Protein AF-A0A4R4RNS1-F1 (afdb_monomer_lite)

Secondary structure (DSSP, 8-state):
-------S--SSTTTTT----------------------GGGSHHHHHHHHHHHHHHHHHHH-THHHHHHTT-SS--HHHHHHHHHHHHHHHHTT--HHHHHHHHHHHHHHHHHHHHHHHH-S-SSHHHHHHHHHHHHHHSPTTT-HHHHHHHHHHTT-TT--HHHHHHHHHHHHHHH-----TT-S-PPPPP----

Foldseek 3Di:
DDDDDDDDDDDDPPPPPDPDDDDDDDDDDDDDDDPDCPQCCPPQLNVVLVVVLVVLLVVCLVPVVVLVVVVVPPDDDPVVVVVLVVNLVSVVVVQADSVLSVVLVVVSVVLSSVLSVVQVPDPDDALVVVLVVLVVVVVPDDPPPCVVSVVVSVVSHPPRPPDSVVVSCVVSSVSSSPRDRDPPPPPPDPDDPPPDD

Radius of gyration: 23.97 Å; chains: 1; bounding box: 57×78×66 Å

Sequence (197 aa):
MAGASWISESSVSASIMNSAKSTRRVRLLARTGSPTCRRHTGSPWAAAMRGRAASARAALRRHPWAVGLMDSRSTPGPSTLRHHDAVLGALRAGGFSPVRAARAFSLIDSYVYGFVLQELSLPFTTAAELDVIVDGLLRELPAGDYPHLTEVAAAYAGRPDHDGDAEFEFGLGLIIGALRPDDAGRASAPSQPTRLS

Organism: NCBI:txid2530374

InterPro domains:
  IPR004111 Tetracycline repressor TetR, C-terminal [PF02909] (44-177)
  IPR036271 Tetracyclin repressor-like, C-terminal domain superfamily [SSF48498] (44-180)

pLDDT: mean 72.41, std 22.81, range [23.3, 96.69]

Structure (mmCIF, N/CA/C/O backbone):
data_AF-A0A4R4RNS1-F1
#
_entry.id   AF-A0A4R4RNS1-F1
#
loop_
_atom_site.group_PDB
_atom_site.id
_atom_site.type_symbol
_atom_site.label_atom_id
_atom_site.label_alt_id
_atom_site.label_comp_id
_atom_site.label_asym_id
_atom_site.label_entity_id
_atom_site.label_seq_id
_atom_site.pdbx_PDB_ins_code
_atom_site.Cartn_x
_atom_site.Cartn_y
_atom_site.Cartn_z
_atom_site.occupancy
_atom_site.B_iso_or_equiv
_atom_site.auth_seq_id
_atom_site.auth_comp_id
_atom_site.auth_asym_id
_atom_site.auth_atom_id
_atom_site.pdbx_PDB_model_num
ATOM 1 N N . MET A 1 1 ? 13.828 32.502 35.722 1.00 35.34 1 MET A N 1
ATOM 2 C CA . MET A 1 1 ? 13.901 32.740 34.264 1.00 35.34 1 MET A CA 1
ATOM 3 C C . MET A 1 1 ? 13.157 31.587 33.592 1.00 35.34 1 MET A C 1
ATOM 5 O O . MET A 1 1 ? 13.760 30.553 33.380 1.00 35.34 1 MET A O 1
ATOM 9 N N . ALA A 1 2 ? 11.823 31.521 33.545 1.00 28.12 2 ALA A N 1
ATOM 10 C CA . ALA A 1 2 ? 10.840 32.425 32.932 1.00 28.12 2 ALA A CA 1
ATOM 11 C C . ALA A 1 2 ? 11.165 32.739 31.463 1.00 28.12 2 ALA A C 1
ATOM 13 O O . ALA A 1 2 ? 12.163 33.404 31.208 1.00 28.12 2 ALA A O 1
ATOM 14 N N . GLY A 1 3 ? 10.306 32.289 30.540 1.00 24.48 3 GLY A N 1
ATOM 15 C CA . GLY A 1 3 ? 10.304 32.738 29.145 1.00 24.48 3 GLY A CA 1
ATOM 16 C C . GLY A 1 3 ? 9.831 31.683 28.146 1.00 24.48 3 GLY A C 1
ATOM 17 O O . GLY A 1 3 ? 10.642 30.962 27.581 1.00 24.48 3 GLY A O 1
ATOM 18 N N . ALA A 1 4 ? 8.520 31.606 27.928 1.00 31.27 4 ALA A N 1
ATOM 19 C CA . ALA A 1 4 ? 7.914 30.917 26.794 1.00 31.27 4 ALA A CA 1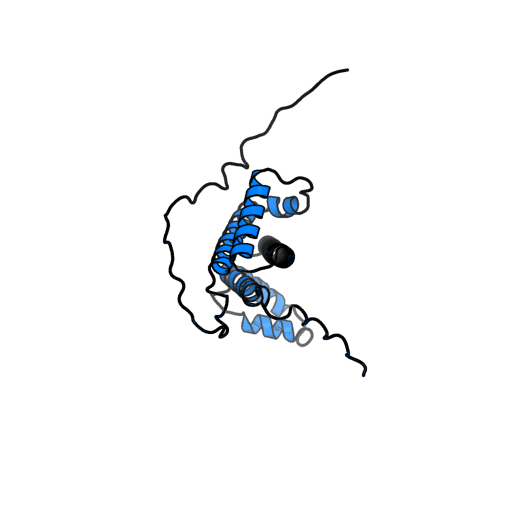
ATOM 20 C C . ALA A 1 4 ? 8.302 31.580 25.457 1.00 31.27 4 ALA A C 1
ATOM 22 O O . ALA A 1 4 ? 8.432 32.800 25.399 1.00 31.27 4 ALA A O 1
ATOM 23 N N . SER A 1 5 ? 8.371 30.801 24.375 1.00 23.56 5 SER A N 1
ATOM 24 C CA . SER A 1 5 ? 8.083 31.301 23.026 1.00 23.56 5 SER A CA 1
ATOM 25 C C . SER A 1 5 ? 7.507 30.167 22.180 1.00 23.56 5 SER A C 1
ATOM 27 O O . SER A 1 5 ? 8.209 29.267 21.725 1.00 23.56 5 SER A O 1
ATOM 29 N N . TRP A 1 6 ? 6.182 30.186 22.067 1.00 25.22 6 TRP A N 1
ATOM 30 C CA . TRP A 1 6 ? 5.412 29.465 21.063 1.00 25.22 6 TRP A CA 1
ATOM 31 C C . TRP A 1 6 ? 5.237 30.379 19.837 1.00 25.22 6 TRP A C 1
ATOM 33 O O . TRP A 1 6 ? 5.151 31.591 20.011 1.00 25.22 6 TRP A O 1
ATOM 43 N N . ILE A 1 7 ? 5.023 29.760 18.665 1.00 28.00 7 ILE A N 1
ATOM 44 C CA . ILE A 1 7 ? 4.360 30.259 17.431 1.00 28.00 7 ILE A CA 1
ATOM 45 C C . ILE A 1 7 ? 5.278 30.421 16.205 1.00 28.00 7 ILE A C 1
ATOM 47 O O . ILE A 1 7 ? 6.065 31.356 16.118 1.00 28.00 7 ILE A O 1
ATOM 51 N N . SER A 1 8 ? 5.055 29.519 15.234 1.00 25.45 8 SER A N 1
ATOM 52 C CA . SER A 1 8 ? 5.071 29.669 13.759 1.00 25.45 8 SER A CA 1
ATOM 53 C C . SER A 1 8 ? 5.561 28.329 13.187 1.00 25.45 8 SER A C 1
ATOM 55 O O . SER A 1 8 ? 6.724 27.999 13.339 1.00 25.45 8 SER A O 1
ATOM 57 N N . GLU A 1 9 ? 4.742 27.396 12.704 1.00 26.84 9 GLU A N 1
ATOM 58 C CA . GLU A 1 9 ? 3.878 27.505 11.529 1.00 26.84 9 GLU A CA 1
ATOM 59 C C . GLU A 1 9 ? 2.841 26.370 11.590 1.00 26.84 9 GLU A C 1
ATOM 61 O O . GLU A 1 9 ? 3.150 25.186 11.465 1.00 26.84 9 GLU A O 1
ATOM 66 N N . SER A 1 10 ? 1.582 26.721 11.829 1.00 36.59 10 SER A N 1
ATOM 67 C CA . SER A 1 10 ? 0.444 25.812 11.705 1.00 36.59 10 SER A CA 1
ATOM 68 C C . SER A 1 10 ? -0.425 26.319 10.567 1.00 36.59 10 SER A C 1
ATOM 70 O O . SER A 1 10 ? -0.989 27.400 10.703 1.00 36.59 10 SER A O 1
ATOM 72 N N . SER A 1 11 ? -0.555 25.556 9.474 1.00 31.75 11 SER A N 1
ATOM 73 C CA . SER A 1 11 ? -1.811 25.509 8.691 1.00 31.75 11 SER A CA 1
ATOM 74 C C . SER A 1 11 ? -1.830 24.551 7.498 1.00 31.75 11 SER A C 1
ATOM 76 O O . SER A 1 11 ? -2.917 24.192 7.058 1.00 31.75 11 SER A O 1
ATOM 78 N N . VAL A 1 12 ? -0.703 24.064 6.971 1.00 31.09 12 VAL A N 1
ATOM 79 C CA . VAL A 1 12 ? -0.760 23.370 5.664 1.00 31.09 12 VAL A CA 1
ATOM 80 C C . VAL A 1 12 ? -1.121 21.872 5.763 1.00 31.09 12 VAL A C 1
ATOM 82 O O . VAL A 1 12 ? -1.778 21.338 4.872 1.00 31.09 12 VAL A O 1
ATOM 85 N N . SER A 1 13 ? -0.831 21.189 6.878 1.00 35.19 13 SER A N 1
ATOM 86 C CA . SER A 1 13 ? -1.016 19.722 6.968 1.00 35.19 13 SER A CA 1
ATOM 87 C C . SER A 1 13 ? -2.434 19.236 7.304 1.00 35.19 13 SER A C 1
ATOM 89 O O . SER A 1 13 ? -2.731 18.057 7.121 1.00 35.19 13 SER A O 1
ATOM 91 N N . ALA A 1 14 ? -3.331 20.099 7.794 1.00 30.83 14 ALA A N 1
ATOM 92 C CA . ALA A 1 14 ? -4.675 19.678 8.220 1.00 30.83 14 ALA A CA 1
ATOM 93 C C . ALA A 1 14 ? -5.739 19.762 7.108 1.00 30.83 14 ALA A C 1
ATOM 95 O O . ALA A 1 14 ? -6.784 19.121 7.215 1.00 30.83 14 ALA A O 1
ATOM 96 N N . SER A 1 15 ? -5.471 20.512 6.033 1.00 29.14 15 SER A N 1
ATOM 97 C CA . SER A 1 15 ? -6.436 20.745 4.945 1.00 29.14 15 SER A CA 1
ATOM 98 C C . SER A 1 15 ? -6.425 19.643 3.872 1.00 29.14 15 SER A C 1
ATOM 100 O O . SER A 1 15 ? -7.417 19.416 3.186 1.00 29.14 15 SER A O 1
ATOM 102 N N . ILE A 1 16 ? -5.336 18.877 3.761 1.00 36.69 16 ILE A N 1
ATOM 103 C CA . ILE A 1 16 ? -5.127 17.927 2.652 1.00 36.69 16 ILE A CA 1
ATOM 104 C C . ILE A 1 16 ? -5.871 16.586 2.857 1.00 36.69 16 ILE A C 1
ATOM 106 O O . ILE A 1 16 ? -6.050 15.820 1.914 1.00 36.69 16 ILE A O 1
ATOM 110 N N . MET A 1 17 ? -6.390 16.310 4.060 1.00 33.34 17 MET A N 1
ATOM 111 C CA . MET 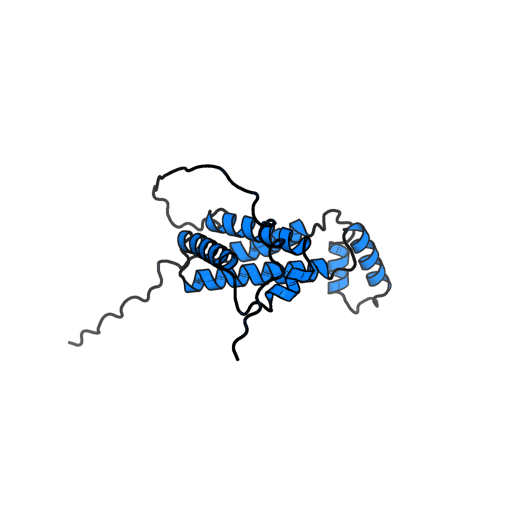A 1 17 ? -7.010 15.016 4.404 1.00 33.34 17 MET A CA 1
ATOM 112 C C . MET A 1 17 ? -8.540 15.059 4.557 1.00 33.34 17 MET A C 1
ATOM 114 O O . MET A 1 17 ? -9.121 14.167 5.172 1.00 33.34 17 MET A O 1
ATOM 118 N N . ASN A 1 18 ? -9.209 16.093 4.034 1.00 37.75 18 ASN A N 1
ATOM 119 C CA . ASN A 1 18 ? -10.645 16.292 4.236 1.00 37.75 18 ASN A CA 1
ATOM 120 C C . ASN A 1 18 ? -11.393 16.545 2.915 1.00 37.75 18 ASN A C 1
ATOM 122 O O . ASN A 1 18 ? -11.880 17.640 2.660 1.00 37.75 18 ASN A O 1
ATOM 126 N N . SER A 1 19 ? -11.521 15.515 2.076 1.00 28.94 19 SER A N 1
ATOM 127 C CA . SER A 1 19 ? -12.566 15.469 1.044 1.00 28.94 19 SER A CA 1
ATOM 128 C C . SER A 1 19 ? -13.002 14.027 0.790 1.00 28.94 19 SER A C 1
ATOM 130 O O . SER A 1 19 ? -12.401 13.320 -0.009 1.00 28.94 19 SER A O 1
ATOM 132 N N . ALA A 1 20 ? -14.012 13.587 1.548 1.00 28.42 20 ALA A N 1
ATOM 133 C CA . ALA A 1 20 ? -14.963 12.525 1.196 1.00 28.42 20 ALA A CA 1
ATOM 134 C C . ALA A 1 20 ? -15.990 12.384 2.338 1.00 28.42 20 ALA A C 1
ATOM 136 O O . ALA A 1 20 ? -15.860 11.540 3.225 1.00 28.42 20 ALA A O 1
ATOM 137 N N . LYS A 1 21 ? -17.009 13.251 2.359 1.00 30.53 21 LYS A N 1
ATOM 138 C CA . LYS A 1 21 ? -18.201 13.087 3.210 1.00 30.53 21 LYS A CA 1
ATOM 139 C C . LYS A 1 21 ? -19.400 12.651 2.362 1.00 30.53 21 LYS A C 1
ATOM 141 O O . LYS A 1 21 ? -19.601 13.178 1.277 1.00 30.53 21 LYS A O 1
ATOM 146 N N . SER A 1 22 ? -20.241 11.815 2.986 1.00 23.30 22 SER A N 1
ATOM 147 C CA . SER A 1 22 ? -21.597 11.364 2.601 1.00 23.30 22 SER A CA 1
ATOM 148 C C . SER A 1 22 ? -21.625 10.075 1.758 1.00 23.30 22 SER A C 1
ATOM 150 O O . SER A 1 22 ? -21.016 10.015 0.704 1.00 23.30 22 SER A O 1
ATOM 152 N N . THR A 1 23 ? -22.300 8.979 2.146 1.00 30.44 23 THR A N 1
ATOM 153 C CA . THR A 1 23 ? -23.743 8.906 2.459 1.00 30.44 23 THR A CA 1
ATOM 154 C C . THR A 1 23 ? -24.126 7.612 3.225 1.00 30.44 23 THR A C 1
ATOM 156 O O . THR A 1 23 ? -23.785 6.512 2.816 1.00 30.44 23 THR A O 1
ATOM 159 N N . ARG A 1 24 ? -24.859 7.789 4.339 1.00 32.00 24 ARG A N 1
ATOM 160 C CA . ARG A 1 24 ? -26.015 7.027 4.895 1.00 32.00 24 ARG A CA 1
ATOM 161 C C . ARG A 1 24 ? -26.103 5.473 4.835 1.00 32.00 24 ARG A C 1
ATOM 163 O O . ARG A 1 24 ? -26.323 4.875 3.796 1.00 32.00 24 ARG A O 1
ATOM 170 N N . ARG A 1 25 ? -26.143 4.894 6.052 1.00 38.34 25 ARG A N 1
ATOM 171 C CA . ARG A 1 25 ? -26.980 3.786 6.598 1.00 38.34 25 ARG A CA 1
ATOM 172 C C . ARG A 1 25 ? -27.649 2.788 5.629 1.00 38.34 25 ARG A C 1
ATOM 174 O O . ARG A 1 25 ? -28.613 3.153 4.971 1.00 38.34 25 ARG A O 1
ATOM 181 N N . VAL A 1 26 ? -27.383 1.494 5.856 1.00 33.09 26 VAL A N 1
ATOM 182 C CA . VAL A 1 26 ? -28.419 0.436 5.864 1.00 33.09 26 VAL A CA 1
ATOM 183 C C . VAL A 1 26 ? -28.184 -0.506 7.051 1.00 33.09 26 VAL A C 1
ATOM 185 O O . VAL A 1 26 ? -27.061 -0.915 7.336 1.00 33.09 26 VAL A O 1
ATOM 188 N N . ARG A 1 27 ? -29.265 -0.786 7.787 1.00 34.12 27 ARG A N 1
ATOM 189 C CA . ARG A 1 27 ? -29.338 -1.634 8.982 1.00 34.12 27 ARG A CA 1
ATOM 190 C C . ARG A 1 27 ? -29.835 -3.029 8.579 1.00 34.12 27 ARG A C 1
ATOM 192 O O . ARG A 1 27 ? -30.824 -3.108 7.868 1.00 34.12 27 ARG A O 1
ATOM 199 N N . LEU A 1 28 ? -29.176 -4.050 9.133 1.00 40.28 28 LEU A N 1
ATOM 200 C CA . LEU A 1 28 ? -29.599 -5.431 9.438 1.00 40.28 28 LEU A CA 1
ATOM 201 C C . LEU A 1 28 ? -30.288 -6.294 8.359 1.00 40.28 28 LEU A C 1
ATOM 203 O O . LEU A 1 28 ? -31.369 -5.973 7.894 1.00 40.28 28 LEU A O 1
ATOM 207 N N . LEU A 1 29 ? -29.757 -7.506 8.162 1.00 35.38 29 LEU A N 1
ATOM 208 C CA . LEU A 1 29 ? -30.418 -8.764 8.549 1.00 35.38 29 LEU A CA 1
ATOM 209 C C . LEU A 1 29 ? -29.373 -9.891 8.562 1.00 35.38 29 LEU A C 1
ATOM 211 O O . LEU A 1 29 ? -28.668 -10.120 7.583 1.00 35.38 29 LEU A O 1
ATOM 215 N N . ALA A 1 30 ? -29.272 -10.591 9.690 1.00 45.94 30 ALA A N 1
ATOM 216 C CA . ALA A 1 30 ? -28.535 -11.840 9.801 1.00 45.94 30 ALA A CA 1
ATOM 217 C C . ALA A 1 30 ? -29.452 -12.993 9.378 1.00 45.94 30 ALA A C 1
ATOM 219 O O . ALA A 1 30 ? -30.519 -13.143 9.967 1.00 45.94 30 ALA A O 1
ATOM 220 N N . ARG A 1 31 ? -29.038 -13.832 8.419 1.00 41.09 31 ARG A N 1
ATOM 221 C CA . ARG A 1 31 ? -29.549 -15.206 8.276 1.00 41.09 31 ARG A CA 1
ATOM 222 C C . ARG A 1 31 ? -28.414 -16.158 7.892 1.00 41.09 31 ARG A C 1
ATOM 224 O O . ARG A 1 31 ? -27.711 -15.968 6.907 1.00 41.09 31 ARG A O 1
ATOM 231 N N . THR A 1 32 ? -28.264 -17.139 8.772 1.00 50.53 32 THR A N 1
ATOM 232 C CA . THR A 1 32 ? -27.571 -18.431 8.707 1.00 50.53 32 THR A CA 1
ATOM 233 C C . THR A 1 32 ? -27.141 -18.920 7.321 1.00 50.53 32 THR A C 1
ATOM 235 O O . THR A 1 32 ? -27.975 -19.268 6.489 1.00 50.53 32 THR A O 1
ATOM 238 N N . GLY A 1 33 ? -25.827 -19.060 7.143 1.00 32.88 33 GLY A N 1
ATOM 239 C CA . GLY A 1 33 ? -25.200 -19.885 6.114 1.00 32.88 33 GLY A CA 1
ATOM 240 C C . GLY A 1 33 ? -23.851 -20.384 6.634 1.00 32.88 33 GLY A C 1
ATOM 241 O O . GLY A 1 33 ? -23.090 -19.592 7.189 1.00 32.88 33 GLY A O 1
ATOM 242 N N . SER A 1 34 ? -23.607 -21.690 6.509 1.00 45.41 34 SER A N 1
ATOM 243 C CA . SER A 1 34 ? -22.404 -22.421 6.934 1.00 45.41 34 SER A CA 1
ATOM 244 C C . SER A 1 34 ? -21.074 -21.704 6.637 1.00 45.41 34 SER A C 1
ATOM 246 O O . SER A 1 34 ? -20.990 -20.941 5.670 1.00 45.41 34 SER A O 1
ATOM 248 N N . PRO A 1 35 ? -19.998 -21.976 7.406 1.00 47.94 35 PRO A N 1
ATOM 249 C CA . PRO A 1 35 ? -18.692 -21.349 7.226 1.00 47.94 35 PRO A CA 1
ATOM 250 C C . PRO A 1 35 ? -17.933 -21.994 6.057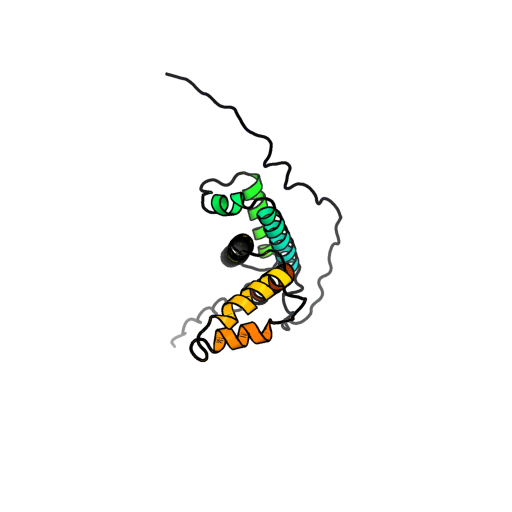 1.00 47.94 35 PRO A C 1
ATOM 252 O O . PRO A 1 35 ? -16.845 -22.536 6.212 1.00 47.94 35 PRO A O 1
ATOM 255 N N . THR A 1 36 ? -18.495 -21.966 4.852 1.00 52.47 36 THR A N 1
ATOM 256 C CA . THR A 1 36 ? -17.744 -22.317 3.646 1.00 52.47 36 THR A CA 1
ATOM 257 C C . THR A 1 36 ? -16.989 -21.080 3.193 1.00 52.47 36 THR A C 1
ATOM 259 O O . THR A 1 36 ? -17.614 -20.115 2.757 1.00 52.47 36 THR A O 1
ATOM 262 N N . CYS A 1 37 ? -15.664 -21.118 3.369 1.00 46.03 37 CYS A N 1
ATOM 263 C CA . CYS A 1 37 ? -14.612 -20.242 2.841 1.00 46.03 37 CYS A CA 1
ATOM 264 C C . CYS A 1 37 ? -15.103 -19.155 1.862 1.00 46.03 37 CYS A C 1
ATOM 266 O O . CYS A 1 37 ? -14.881 -19.212 0.652 1.00 46.03 37 CYS A O 1
ATOM 268 N N . ARG A 1 38 ? -15.779 -18.129 2.389 1.00 53.19 38 ARG A N 1
ATOM 269 C CA . ARG A 1 38 ? -16.091 -16.926 1.625 1.00 53.19 38 ARG A CA 1
ATOM 270 C C . ARG A 1 38 ? -14.738 -16.267 1.428 1.00 53.19 38 ARG A C 1
ATOM 272 O O . ARG A 1 38 ? -14.125 -15.874 2.419 1.00 53.19 38 ARG A O 1
ATOM 279 N N . ARG A 1 39 ? -14.226 -16.223 0.194 1.00 53.44 39 ARG A N 1
ATOM 280 C CA . ARG A 1 39 ? -12.992 -15.490 -0.124 1.00 53.44 39 ARG A CA 1
ATOM 281 C C . ARG A 1 39 ? -13.121 -14.117 0.546 1.00 53.44 39 ARG A C 1
ATOM 283 O O . ARG A 1 39 ? -14.006 -13.344 0.184 1.00 53.44 39 ARG A O 1
ATOM 290 N N . HIS A 1 40 ? -12.328 -13.845 1.589 1.00 58.06 40 HIS A N 1
ATOM 291 C CA . HIS A 1 40 ? -12.505 -12.631 2.403 1.00 58.06 40 HIS A CA 1
ATOM 292 C C . HIS A 1 40 ? -12.220 -11.354 1.611 1.00 58.06 40 HIS A C 1
ATOM 294 O O . HIS A 1 40 ? -12.445 -10.263 2.116 1.00 58.06 40 HIS A O 1
ATOM 300 N N . THR A 1 41 ? -11.792 -11.480 0.355 1.00 54.78 41 THR A N 1
ATOM 301 C CA . THR A 1 41 ? -11.600 -10.385 -0.586 1.00 54.78 41 THR A CA 1
ATOM 302 C C . THR A 1 41 ? -12.850 -9.519 -0.766 1.00 54.78 41 THR A C 1
ATOM 304 O O . THR A 1 41 ? -12.685 -8.338 -1.053 1.00 54.78 41 THR A O 1
ATOM 307 N N . GLY A 1 42 ? -14.059 -10.050 -0.545 1.00 64.19 42 GLY A N 1
ATOM 308 C CA . GLY A 1 42 ? -15.317 -9.288 -0.571 1.00 64.19 42 GLY A CA 1
ATOM 309 C C . GLY A 1 42 ? -15.852 -8.845 0.799 1.00 64.19 42 GLY A C 1
ATOM 310 O O . GLY A 1 42 ? -17.005 -8.431 0.887 1.00 64.19 42 GLY A O 1
ATOM 311 N N . SER A 1 43 ? -15.089 -8.987 1.889 1.00 83.62 43 SER A N 1
ATOM 312 C CA . SER A 1 43 ? -15.562 -8.563 3.211 1.00 83.62 43 SER A CA 1
ATOM 313 C C . SER A 1 43 ? -15.542 -7.027 3.348 1.00 83.62 43 SER A C 1
ATOM 315 O O . SER A 1 43 ? -14.680 -6.364 2.764 1.00 83.62 43 SER A O 1
ATOM 317 N N . PRO A 1 44 ? -16.434 -6.431 4.162 1.00 90.31 44 PRO A N 1
ATOM 318 C CA . PRO A 1 44 ? -16.425 -4.986 4.399 1.00 90.31 44 PRO A CA 1
ATOM 319 C C . PRO A 1 44 ? -15.096 -4.463 4.960 1.00 90.31 44 PRO A C 1
ATOM 321 O O . PRO A 1 44 ? -14.658 -3.377 4.585 1.00 90.31 44 PRO A O 1
ATOM 324 N N . TRP A 1 45 ? -14.421 -5.241 5.818 1.00 93.56 45 TRP A N 1
ATOM 325 C CA . TRP A 1 45 ? -13.108 -4.862 6.344 1.00 93.56 45 TRP A CA 1
ATOM 326 C C . TRP A 1 45 ? -12.041 -4.870 5.241 1.00 93.56 45 TRP A C 1
ATOM 328 O O . TRP A 1 45 ? -11.225 -3.956 5.188 1.00 93.56 45 TRP A O 1
ATOM 338 N N . ALA A 1 46 ? -12.070 -5.846 4.326 1.00 94.12 46 ALA A N 1
ATOM 339 C CA . ALA A 1 46 ? -11.118 -5.937 3.222 1.00 94.12 46 ALA A CA 1
ATOM 340 C C . ALA A 1 46 ? -11.290 -4.765 2.250 1.00 94.12 46 ALA A C 1
ATOM 342 O O . ALA A 1 46 ? -10.308 -4.147 1.847 1.00 94.12 46 ALA A O 1
ATOM 343 N N . ALA A 1 47 ? -12.536 -4.410 1.921 1.00 93.75 47 ALA A N 1
ATOM 344 C CA . ALA A 1 47 ? -12.838 -3.238 1.103 1.00 93.75 47 ALA A CA 1
ATOM 345 C C . ALA A 1 47 ? -12.372 -1.931 1.772 1.00 93.75 47 ALA A C 1
ATOM 347 O O . ALA A 1 47 ? -11.747 -1.097 1.119 1.00 93.75 47 ALA A O 1
ATOM 348 N N . ALA A 1 48 ? -12.606 -1.778 3.082 1.00 93.94 48 ALA A N 1
ATOM 349 C CA . ALA A 1 48 ? -12.129 -0.622 3.838 1.00 93.94 48 ALA A CA 1
ATOM 350 C C . ALA A 1 48 ? -10.594 -0.521 3.837 1.00 93.94 48 ALA A C 1
ATOM 352 O O . ALA A 1 48 ? -10.053 0.571 3.666 1.00 93.94 48 ALA A O 1
ATOM 353 N N . MET A 1 49 ? -9.888 -1.648 3.987 1.00 96.19 49 MET A N 1
ATOM 354 C CA . MET A 1 49 ? -8.423 -1.673 3.938 1.00 96.19 49 MET A CA 1
ATOM 355 C C . MET A 1 49 ? -7.881 -1.342 2.546 1.00 96.19 49 MET A C 1
ATOM 357 O O . MET A 1 49 ? -6.915 -0.589 2.461 1.00 96.19 49 MET A O 1
ATOM 361 N N . ARG A 1 50 ? -8.527 -1.813 1.468 1.00 95.81 50 ARG A N 1
ATOM 362 C CA . ARG A 1 50 ? -8.158 -1.428 0.094 1.00 95.81 50 ARG A CA 1
ATOM 363 C C . ARG A 1 50 ? -8.306 0.064 -0.150 1.00 95.81 50 ARG A C 1
ATOM 365 O O . ARG A 1 50 ? -7.337 0.724 -0.505 1.00 95.81 50 ARG A O 1
ATOM 372 N N . GLY A 1 51 ? -9.493 0.611 0.119 1.00 94.94 51 GLY A N 1
ATOM 373 C CA . GLY A 1 51 ? -9.753 2.038 -0.090 1.00 94.94 51 GLY A CA 1
ATOM 374 C C . GLY A 1 51 ? -8.804 2.923 0.719 1.00 94.94 51 GLY A C 1
ATOM 375 O O . GLY A 1 51 ? -8.294 3.927 0.223 1.00 94.94 51 GLY A O 1
ATOM 376 N N . ARG A 1 52 ? -8.494 2.510 1.952 1.00 94.25 52 ARG A N 1
ATOM 377 C CA . ARG A 1 52 ? -7.486 3.176 2.776 1.00 94.25 52 ARG A CA 1
ATOM 378 C C . ARG A 1 52 ? -6.091 3.119 2.154 1.00 94.25 52 ARG A C 1
ATOM 380 O O . ARG A 1 52 ? -5.432 4.152 2.099 1.00 94.25 52 ARG A O 1
ATOM 387 N N . ALA A 1 53 ? -5.624 1.938 1.758 1.00 96.00 53 ALA A N 1
ATOM 388 C CA . ALA A 1 53 ? -4.280 1.756 1.217 1.00 96.00 53 ALA A CA 1
ATOM 389 C C . ALA A 1 53 ? -4.087 2.571 -0.072 1.00 96.00 53 ALA A C 1
ATOM 391 O O . ALA A 1 53 ? -3.092 3.282 -0.196 1.00 96.00 53 ALA A O 1
ATOM 392 N N . ALA A 1 54 ? -5.088 2.575 -0.959 1.00 94.81 54 ALA A N 1
ATOM 393 C CA . ALA A 1 54 ? -5.107 3.419 -2.151 1.00 94.81 54 ALA A CA 1
ATOM 394 C C . ALA A 1 54 ? -5.043 4.918 -1.798 1.00 94.81 54 ALA A C 1
ATOM 396 O O . ALA A 1 54 ? -4.232 5.659 -2.353 1.00 94.81 54 ALA A O 1
ATOM 397 N N . SER A 1 55 ? -5.835 5.371 -0.816 1.00 93.06 55 SER A N 1
ATOM 398 C CA . SER A 1 55 ? -5.790 6.763 -0.346 1.00 93.06 55 SER A CA 1
ATOM 399 C C . SER A 1 55 ? -4.430 7.139 0.250 1.00 93.06 55 SER A C 1
ATOM 401 O O . SER A 1 55 ? -3.977 8.268 0.057 1.00 93.06 55 SER A O 1
ATOM 403 N N . ALA A 1 56 ? -3.792 6.229 0.988 1.00 92.12 56 ALA A N 1
ATOM 404 C CA . ALA A 1 56 ? -2.480 6.454 1.585 1.00 92.12 56 ALA A CA 1
ATOM 405 C C . ALA A 1 56 ? -1.391 6.551 0.507 1.00 92.12 56 ALA A C 1
ATOM 407 O O . ALA A 1 56 ? -0.636 7.523 0.504 1.00 92.12 56 ALA A O 1
ATOM 408 N N . ARG A 1 57 ? -1.365 5.617 -0.455 1.00 93.19 57 ARG A N 1
ATOM 409 C CA . ARG A 1 57 ? -0.453 5.667 -1.609 1.00 93.19 57 ARG A CA 1
ATOM 410 C C . ARG A 1 57 ? -0.623 6.960 -2.405 1.00 93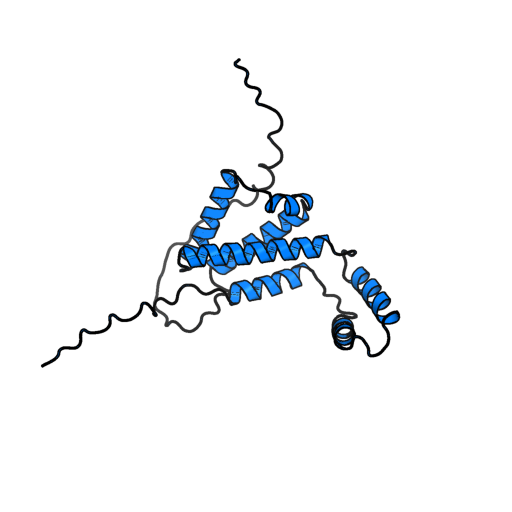.19 57 ARG A C 1
ATOM 412 O O . ARG A 1 57 ? 0.362 7.647 -2.655 1.00 93.19 57 ARG A O 1
ATOM 419 N N . ALA A 1 58 ? -1.856 7.355 -2.726 1.00 92.62 58 ALA A N 1
ATOM 420 C CA . ALA A 1 58 ? -2.121 8.600 -3.450 1.00 92.62 58 ALA A CA 1
ATOM 421 C C . ALA A 1 58 ? -1.615 9.846 -2.698 1.00 92.62 58 ALA A C 1
ATOM 423 O O . ALA A 1 58 ? -1.076 10.765 -3.314 1.00 92.62 58 ALA A O 1
ATOM 424 N N . ALA A 1 59 ? -1.765 9.891 -1.371 1.00 90.75 59 ALA A N 1
ATOM 425 C CA . ALA A 1 59 ? -1.248 10.991 -0.561 1.00 90.75 59 ALA A CA 1
ATOM 426 C C . ALA A 1 59 ? 0.290 11.016 -0.528 1.00 90.75 59 ALA A C 1
ATOM 428 O O . ALA A 1 59 ? 0.879 12.085 -0.667 1.00 90.75 59 ALA A O 1
ATOM 429 N N . LEU A 1 60 ? 0.940 9.857 -0.391 1.00 89.75 60 LEU A N 1
ATOM 430 C CA . LEU A 1 60 ? 2.402 9.762 -0.360 1.00 89.75 60 LEU A CA 1
ATOM 431 C C . LEU A 1 60 ? 3.041 10.051 -1.724 1.00 89.75 60 LEU A C 1
ATOM 433 O O . LEU A 1 60 ? 4.067 10.721 -1.770 1.00 89.75 60 LEU A O 1
ATOM 437 N N . ARG A 1 61 ? 2.400 9.668 -2.836 1.00 89.56 61 ARG A N 1
ATOM 438 C CA . ARG A 1 61 ? 2.829 10.073 -4.188 1.00 89.56 61 ARG A CA 1
ATOM 439 C C . ARG A 1 61 ? 2.791 11.592 -4.380 1.00 89.56 61 ARG A C 1
ATOM 441 O O . ARG A 1 61 ? 3.676 12.149 -5.016 1.00 89.56 61 ARG A O 1
ATOM 448 N N . ARG A 1 62 ? 1.795 12.283 -3.807 1.00 90.38 62 ARG A N 1
ATOM 449 C CA . ARG A 1 62 ? 1.715 13.762 -3.829 1.00 90.38 62 ARG A CA 1
ATOM 450 C C . ARG A 1 62 ? 2.737 14.429 -2.910 1.00 90.38 62 ARG A C 1
ATOM 452 O O . ARG A 1 62 ? 3.072 15.594 -3.115 1.00 90.38 62 ARG A O 1
ATOM 459 N N . HIS A 1 63 ? 3.210 13.715 -1.892 1.00 88.31 63 HIS A N 1
ATOM 460 C CA . HIS A 1 63 ? 4.129 14.234 -0.885 1.00 88.31 63 HIS A CA 1
ATOM 461 C C . HIS A 1 63 ? 5.301 13.267 -0.646 1.00 88.31 63 HIS A C 1
ATOM 463 O O . HIS A 1 63 ? 5.390 12.691 0.438 1.00 88.31 63 HIS A O 1
ATOM 469 N N . PRO A 1 64 ? 6.230 13.104 -1.610 1.00 82.94 64 PRO A N 1
ATOM 470 C CA . PRO A 1 64 ? 7.340 12.146 -1.504 1.00 82.94 64 PRO A CA 1
ATOM 471 C C . PRO A 1 64 ? 8.205 12.327 -0.248 1.00 82.94 64 PRO A C 1
ATOM 473 O O . PRO A 1 64 ? 8.624 11.357 0.380 1.00 82.94 64 PRO A O 1
ATOM 476 N N . TRP A 1 65 ? 8.395 13.579 0.186 1.00 82.12 65 TRP A N 1
ATOM 477 C CA . TRP A 1 65 ? 9.107 13.937 1.419 1.00 82.12 65 TRP A CA 1
ATOM 478 C C . TRP A 1 65 ? 8.477 13.334 2.683 1.00 82.12 65 TRP A C 1
ATOM 480 O O . TRP A 1 65 ? 9.155 13.157 3.693 1.00 82.12 65 TRP A O 1
ATOM 490 N N . ALA A 1 66 ? 7.184 13.005 2.646 1.00 80.88 66 ALA A N 1
ATOM 491 C CA . ALA A 1 66 ? 6.473 12.459 3.790 1.00 80.88 66 ALA A CA 1
ATOM 492 C C . ALA A 1 66 ? 6.871 11.009 4.084 1.00 80.88 66 ALA A C 1
ATOM 494 O O . ALA A 1 66 ? 6.776 10.614 5.242 1.00 80.88 66 ALA A O 1
ATOM 495 N N . VAL A 1 67 ? 7.348 10.242 3.091 1.00 75.06 67 VAL A N 1
ATOM 496 C CA . VAL A 1 67 ? 7.780 8.842 3.273 1.00 75.06 67 VAL A CA 1
ATOM 497 C C . VAL A 1 67 ? 8.912 8.762 4.303 1.00 75.06 67 VAL A C 1
ATOM 499 O O . VAL A 1 67 ? 8.815 7.991 5.255 1.00 75.06 67 VAL A O 1
ATOM 502 N N . GLY A 1 68 ? 9.918 9.639 4.196 1.00 67.19 68 GLY A N 1
ATOM 503 C CA . GLY A 1 68 ? 11.025 9.722 5.160 1.00 67.19 68 GLY A CA 1
ATOM 504 C C . GLY A 1 68 ? 10.617 10.228 6.551 1.00 67.19 68 GLY A C 1
ATOM 505 O O . GLY A 1 68 ? 11.252 9.890 7.544 1.00 67.19 68 GLY A O 1
ATOM 506 N N . LEU A 1 69 ? 9.519 10.985 6.655 1.00 67.94 69 LEU A N 1
ATOM 507 C CA . LEU A 1 69 ? 8.977 11.463 7.934 1.00 67.94 69 LEU A CA 1
ATOM 508 C C . LEU A 1 69 ? 8.052 10.452 8.619 1.00 67.94 69 LEU A C 1
ATOM 510 O O . LEU A 1 69 ? 7.625 10.674 9.752 1.00 67.94 69 LEU A O 1
ATOM 514 N N . MET A 1 70 ? 7.674 9.356 7.957 1.00 65.19 70 MET A N 1
ATOM 515 C CA . MET A 1 70 ? 6.870 8.325 8.616 1.00 65.19 70 MET A CA 1
ATOM 516 C C . MET A 1 70 ? 7.680 7.559 9.661 1.00 65.19 70 MET A C 1
ATOM 518 O O . MET A 1 70 ? 7.111 7.196 10.689 1.00 65.19 70 MET A O 1
ATOM 522 N N . ASP A 1 71 ? 8.985 7.412 9.432 1.00 51.59 71 ASP A N 1
ATOM 523 C CA . ASP A 1 71 ? 9.929 6.721 10.316 1.00 51.59 71 ASP A CA 1
ATOM 524 C C . ASP A 1 71 ? 10.323 7.568 11.546 1.00 51.59 71 ASP A C 1
ATOM 526 O O . ASP A 1 71 ? 10.688 7.052 12.598 1.00 51.59 71 ASP A O 1
ATOM 530 N N . SER A 1 72 ? 10.159 8.895 11.469 1.00 52.75 72 SER A N 1
ATOM 531 C CA . SER A 1 72 ? 10.549 9.837 12.528 1.00 52.75 72 SER A CA 1
ATOM 532 C C . SER A 1 72 ? 9.458 10.119 13.575 1.00 52.75 72 SER A C 1
ATOM 534 O O . SER A 1 72 ? 9.629 10.984 14.438 1.00 52.75 72 SER A O 1
ATOM 536 N N . ARG A 1 73 ? 8.288 9.469 13.495 1.00 57.50 73 ARG A N 1
ATOM 537 C CA . ARG A 1 73 ? 7.108 9.831 14.304 1.00 57.50 73 ARG A CA 1
ATOM 538 C C . ARG A 1 73 ? 7.093 9.162 15.679 1.00 57.50 73 ARG A C 1
ATOM 540 O O . ARG A 1 73 ? 6.323 8.239 15.925 1.00 57.50 73 ARG A O 1
ATOM 547 N N . SER A 1 74 ? 7.846 9.728 16.618 1.00 60.12 74 SER A N 1
ATOM 548 C CA . SER A 1 74 ? 7.785 9.365 18.045 1.00 60.12 74 SER A CA 1
ATOM 549 C C . SER A 1 74 ? 6.503 9.854 18.746 1.00 60.12 74 SER A C 1
ATOM 551 O O . SER A 1 74 ? 6.144 9.337 19.802 1.00 60.12 74 SER A O 1
ATOM 553 N N . THR A 1 75 ? 5.791 10.841 18.179 1.00 66.56 75 THR A N 1
ATOM 554 C CA . THR A 1 75 ? 4.598 11.469 18.786 1.00 66.56 75 THR A CA 1
ATOM 555 C C . THR A 1 75 ? 3.486 11.744 17.756 1.00 66.56 75 THR A C 1
ATOM 557 O O . THR A 1 75 ? 3.440 12.806 17.131 1.00 66.56 75 THR A O 1
ATOM 560 N N . PRO A 1 76 ? 2.549 10.803 17.536 1.00 75.06 76 PRO A N 1
ATOM 561 C CA . PRO A 1 76 ? 1.438 11.011 16.609 1.00 75.06 76 PRO A CA 1
ATOM 562 C C . PRO A 1 76 ? 0.439 12.052 17.140 1.00 75.06 76 PRO A C 1
ATOM 564 O O . PRO A 1 76 ? 0.029 12.012 18.298 1.00 75.06 76 PRO A O 1
ATOM 567 N N . GLY A 1 77 ? -0.008 12.964 16.271 1.00 84.06 77 GLY A N 1
ATOM 568 C CA . GLY A 1 77 ? -1.041 13.947 16.613 1.00 84.06 77 GLY A CA 1
ATOM 569 C C . GLY A 1 77 ? -2.460 13.348 16.695 1.00 84.06 77 GLY A C 1
ATOM 570 O O . GLY A 1 77 ? -2.704 12.240 16.203 1.00 84.06 77 GLY A O 1
ATOM 571 N N . PRO A 1 78 ? -3.452 14.093 17.228 1.00 86.75 78 PRO A N 1
ATOM 572 C CA . PRO A 1 78 ? -4.818 13.591 17.434 1.00 86.75 78 PRO A CA 1
ATOM 573 C C . PRO A 1 78 ? -5.523 13.086 16.167 1.00 86.75 78 PRO A C 1
ATOM 575 O O . PRO A 1 78 ? -6.349 12.180 16.239 1.00 86.75 78 PRO A O 1
ATOM 578 N N . SER A 1 79 ? -5.215 13.660 14.998 1.00 84.38 79 SER A N 1
ATOM 579 C CA . SER A 1 79 ? -5.778 13.202 13.719 1.00 84.38 79 SER A CA 1
ATOM 580 C C . SER A 1 79 ? -5.276 11.804 13.346 1.00 84.38 79 SER A C 1
ATOM 582 O O . SER A 1 79 ? -6.070 10.928 13.009 1.00 84.38 79 SER A O 1
ATOM 584 N N . THR A 1 80 ? -3.969 11.568 13.488 1.00 84.56 80 THR A N 1
ATOM 585 C CA . THR A 1 80 ? -3.337 10.264 13.252 1.00 84.56 80 THR A CA 1
ATOM 586 C C . THR A 1 80 ? -3.890 9.207 14.203 1.00 84.56 80 THR A C 1
ATOM 588 O O . THR A 1 80 ? -4.215 8.108 13.767 1.00 84.56 80 THR A O 1
ATOM 591 N N . LEU A 1 81 ? -4.068 9.551 15.483 1.00 87.75 81 LEU A N 1
ATOM 592 C CA . LEU A 1 81 ? -4.656 8.639 16.467 1.00 87.75 81 LEU A CA 1
ATOM 593 C C . LEU A 1 81 ? -6.097 8.257 16.110 1.00 87.75 81 LEU A C 1
ATOM 595 O O . LEU A 1 81 ? -6.428 7.077 16.132 1.00 87.75 81 LEU A O 1
ATOM 599 N N . ARG A 1 82 ? -6.933 9.223 15.701 1.00 89.88 82 ARG A N 1
ATOM 600 C CA . ARG A 1 82 ? -8.294 8.931 15.213 1.00 89.88 82 ARG A CA 1
ATOM 601 C C . ARG A 1 82 ? -8.289 8.050 13.967 1.00 89.88 82 ARG A C 1
ATOM 603 O O . ARG A 1 82 ? -9.139 7.176 13.839 1.00 89.88 82 ARG A O 1
ATOM 610 N N . HIS A 1 83 ? -7.345 8.273 13.053 1.00 87.75 83 HIS A N 1
ATOM 611 C CA . HIS A 1 83 ? -7.194 7.427 11.874 1.00 87.75 83 HIS A CA 1
ATOM 612 C C . HIS A 1 83 ? -6.835 5.987 12.267 1.00 87.75 83 HIS A C 1
ATOM 614 O O . HIS A 1 83 ? -7.508 5.059 11.828 1.00 87.75 83 HIS A O 1
ATOM 620 N N . HIS A 1 84 ? -5.832 5.791 13.128 1.00 90.69 84 HIS A N 1
ATOM 621 C CA . HIS A 1 84 ? -5.448 4.459 13.606 1.00 90.69 84 HIS A CA 1
ATOM 622 C C . HIS A 1 84 ? -6.595 3.763 14.352 1.00 90.69 84 HIS A C 1
ATOM 624 O O . HIS A 1 84 ? -6.859 2.590 14.093 1.00 90.69 84 HIS A O 1
ATOM 630 N N . ASP A 1 85 ? -7.316 4.481 15.217 1.00 93.00 85 ASP A N 1
ATOM 631 C CA . ASP A 1 85 ? -8.476 3.946 15.938 1.00 93.00 85 ASP A CA 1
ATOM 632 C C . ASP A 1 85 ? -9.581 3.475 14.979 1.00 93.00 85 ASP A C 1
ATOM 634 O O . ASP A 1 85 ? -10.066 2.350 15.096 1.00 93.00 85 ASP A O 1
ATOM 638 N N . ALA A 1 86 ? -9.906 4.264 13.949 1.00 94.00 86 ALA A N 1
ATOM 639 C CA . ALA A 1 86 ? -10.889 3.878 12.936 1.00 94.00 86 ALA A CA 1
ATOM 640 C C . ALA A 1 86 ? -10.470 2.621 12.147 1.00 94.00 86 ALA A C 1
ATOM 642 O O . ALA A 1 86 ? -11.304 1.763 11.846 1.00 94.00 86 ALA A O 1
ATOM 643 N N . VAL A 1 87 ? -9.179 2.489 11.831 1.00 94.00 87 VAL A N 1
ATOM 644 C CA . VAL A 1 87 ? -8.621 1.329 11.115 1.00 94.00 87 VAL A CA 1
ATOM 645 C C . VAL A 1 87 ? -8.701 0.070 11.962 1.00 94.00 87 VAL A C 1
ATOM 647 O O . VAL A 1 87 ? -9.215 -0.957 11.510 1.00 94.00 87 VAL A O 1
ATOM 650 N N . LEU A 1 88 ? -8.243 0.161 13.209 1.00 95.44 88 LEU A N 1
ATOM 651 C CA . LEU A 1 88 ? -8.347 -0.932 14.164 1.00 95.44 88 LEU A CA 1
ATOM 652 C C . LEU A 1 88 ? -9.818 -1.292 14.389 1.00 95.44 88 LEU A C 1
ATOM 654 O O . LEU A 1 88 ? -10.158 -2.470 14.351 1.00 95.44 88 LEU A O 1
ATOM 658 N N . GLY A 1 89 ? -10.710 -0.308 14.510 1.00 94.62 89 GLY A N 1
ATOM 659 C CA . GLY A 1 89 ? -12.155 -0.509 14.610 1.00 94.62 89 GLY A CA 1
ATOM 660 C C . GLY A 1 89 ? -12.740 -1.301 13.436 1.00 94.62 89 GLY A C 1
ATOM 661 O O . GLY A 1 89 ? -13.491 -2.253 13.655 1.00 94.62 89 GLY A O 1
ATOM 662 N N . ALA A 1 90 ? -12.355 -0.981 12.196 1.00 94.75 90 ALA A N 1
ATOM 663 C CA . ALA A 1 90 ? -12.797 -1.711 11.006 1.00 94.75 90 ALA A CA 1
ATOM 664 C C . ALA A 1 90 ? -12.318 -3.176 11.002 1.00 94.75 90 ALA A C 1
ATOM 666 O O . ALA A 1 90 ? -13.093 -4.084 10.696 1.00 94.75 90 ALA A O 1
ATOM 667 N N . LEU A 1 91 ? -11.065 -3.424 11.397 1.00 94.25 91 LEU A N 1
ATOM 668 C CA . LEU A 1 91 ? -10.516 -4.779 11.529 1.00 94.25 91 LEU A CA 1
ATOM 669 C C . LEU A 1 91 ? -11.199 -5.557 12.664 1.00 94.25 91 LEU A C 1
ATOM 671 O O . LEU A 1 91 ? -11.556 -6.723 12.498 1.00 94.25 91 LEU A O 1
ATOM 675 N N . ARG A 1 92 ? -11.462 -4.908 13.802 1.00 94.88 92 ARG A N 1
ATOM 676 C CA . ARG A 1 92 ? -12.187 -5.502 14.936 1.00 94.88 92 ARG A CA 1
ATOM 677 C C . ARG A 1 92 ? -13.619 -5.875 14.553 1.00 94.88 92 ARG A C 1
ATOM 679 O O . ARG A 1 92 ? -14.049 -6.984 14.859 1.00 94.88 92 ARG A O 1
ATOM 686 N N . ALA A 1 93 ? -14.322 -5.013 13.818 1.00 92.50 93 ALA A N 1
ATOM 687 C CA . ALA A 1 93 ? -15.642 -5.316 13.259 1.00 92.50 93 ALA A CA 1
ATOM 688 C C . ALA A 1 93 ? -15.602 -6.472 12.239 1.00 92.50 93 ALA A C 1
ATOM 690 O O . ALA A 1 93 ? -16.588 -7.184 12.065 1.00 92.50 93 ALA A O 1
ATOM 691 N N . GLY A 1 94 ? -14.450 -6.688 11.597 1.00 91.31 94 GLY A N 1
ATOM 692 C CA . GLY A 1 94 ? -14.172 -7.826 10.723 1.00 91.31 94 GLY A CA 1
ATOM 693 C C . GLY A 1 94 ? -13.873 -9.150 11.439 1.00 91.31 94 GLY A C 1
ATOM 694 O O . GLY A 1 94 ? -13.696 -10.156 10.755 1.00 91.31 94 GLY A O 1
ATOM 695 N N . GLY A 1 95 ? -13.818 -9.168 12.778 1.00 92.69 95 GLY A N 1
ATOM 696 C CA . GLY A 1 95 ? -13.608 -10.374 13.591 1.00 92.69 95 GLY A CA 1
ATOM 697 C C . GLY A 1 95 ? -12.155 -10.654 14.000 1.00 92.69 95 GLY A C 1
ATOM 698 O O . GLY A 1 95 ? -11.870 -11.699 14.577 1.00 92.69 95 GLY A O 1
ATOM 699 N N . PHE A 1 96 ? -11.217 -9.750 13.719 1.00 94.56 96 PHE A N 1
ATOM 700 C CA . PHE A 1 96 ? -9.820 -9.894 14.147 1.00 94.56 96 PHE A CA 1
ATOM 701 C C . PHE A 1 96 ? -9.695 -9.632 15.643 1.00 94.56 96 PHE A C 1
ATOM 703 O O . PHE A 1 96 ? -10.279 -8.653 16.094 1.00 94.56 96 PHE A O 1
ATOM 710 N N . SER A 1 97 ? -8.908 -10.401 16.409 1.00 95.00 97 SER A N 1
ATOM 711 C CA . SER A 1 97 ? -8.531 -10.025 17.790 1.00 95.00 97 SER A CA 1
ATOM 712 C C . SER A 1 97 ? -7.742 -8.708 17.833 1.00 95.00 97 SER A C 1
ATOM 714 O O . SER A 1 97 ? -7.216 -8.289 16.802 1.00 95.00 97 SER A O 1
ATOM 716 N N . PRO A 1 98 ? -7.607 -8.032 18.993 1.00 94.75 98 PRO A N 1
ATOM 717 C CA . PRO A 1 98 ? -6.825 -6.794 19.083 1.00 94.75 98 PRO A CA 1
ATOM 718 C C . PRO A 1 98 ? -5.387 -6.958 18.577 1.00 94.75 98 PRO A C 1
ATOM 720 O O . PRO A 1 98 ? -4.916 -6.160 17.772 1.00 94.75 98 PRO A O 1
ATOM 723 N N . VAL A 1 99 ? -4.720 -8.046 18.976 1.00 94.38 99 VAL A N 1
ATOM 724 C CA . VAL A 1 99 ? -3.348 -8.344 18.545 1.00 94.38 99 VAL A CA 1
ATOM 725 C C . VAL A 1 99 ? -3.291 -8.607 17.042 1.00 94.38 99 VAL A C 1
ATOM 727 O O . VAL A 1 99 ? -2.401 -8.094 16.364 1.00 94.38 99 VAL A O 1
ATOM 730 N N . ARG A 1 100 ? -4.240 -9.374 16.485 1.00 94.62 100 ARG A N 1
ATOM 731 C CA . ARG A 1 100 ? -4.235 -9.655 15.045 1.00 94.62 100 ARG A CA 1
ATOM 732 C C . ARG A 1 100 ? -4.614 -8.435 14.209 1.00 94.62 100 ARG A C 1
ATOM 734 O O . ARG A 1 100 ? -4.036 -8.253 13.145 1.00 94.62 100 ARG A O 1
ATOM 741 N N . ALA A 1 101 ? -5.507 -7.578 14.700 1.00 95.88 101 ALA A N 1
ATOM 742 C CA . ALA A 1 101 ? -5.841 -6.306 14.066 1.00 95.88 101 ALA A CA 1
ATOM 743 C C . ALA A 1 101 ? -4.618 -5.380 14.002 1.00 95.88 101 ALA A C 1
ATOM 745 O O . ALA A 1 101 ? -4.318 -4.853 12.937 1.00 95.88 101 ALA A O 1
ATOM 746 N N . ALA A 1 102 ? -3.864 -5.248 15.098 1.00 93.44 102 ALA A N 1
ATOM 747 C CA . ALA A 1 102 ? -2.629 -4.464 15.106 1.00 93.44 102 ALA A CA 1
ATOM 748 C C . ALA A 1 102 ? -1.590 -5.016 14.114 1.00 93.44 102 ALA A C 1
ATOM 750 O O . ALA A 1 102 ? -1.026 -4.258 13.333 1.00 93.44 102 ALA A O 1
ATOM 751 N N . ARG A 1 103 ? -1.392 -6.343 14.072 1.00 94.88 103 ARG A N 1
ATOM 752 C CA . ARG A 1 103 ? -0.479 -6.986 13.107 1.00 94.88 103 ARG A CA 1
ATOM 753 C C . ARG A 1 103 ? -0.919 -6.792 11.655 1.00 94.88 103 ARG A C 1
ATOM 755 O O . ARG A 1 103 ? -0.081 -6.518 10.805 1.00 94.88 103 ARG A O 1
ATOM 762 N N . ALA A 1 104 ? -2.215 -6.927 11.375 1.00 95.62 104 ALA A N 1
ATOM 763 C CA . ALA A 1 104 ? -2.775 -6.697 10.047 1.00 95.62 104 ALA A CA 1
ATOM 764 C C . ALA A 1 104 ? -2.581 -5.241 9.605 1.00 95.62 104 ALA A C 1
ATOM 766 O O . ALA A 1 104 ? -2.161 -4.996 8.478 1.00 95.62 104 ALA A O 1
ATOM 767 N N . PHE A 1 105 ? -2.838 -4.293 10.508 1.00 94.56 105 PHE A N 1
ATOM 768 C CA . PHE A 1 105 ? -2.590 -2.874 10.281 1.00 94.56 105 PHE A CA 1
ATOM 769 C C . PHE A 1 105 ? -1.119 -2.606 9.935 1.00 94.56 105 PHE A C 1
ATOM 771 O O . PHE A 1 105 ? -0.850 -2.047 8.875 1.00 94.56 105 PHE A O 1
ATOM 778 N N . SER A 1 106 ? -0.177 -3.067 10.766 1.00 93.12 106 SER A N 1
ATOM 779 C CA . SER A 1 106 ? 1.257 -2.892 10.508 1.00 93.12 106 SER A CA 1
ATOM 780 C C . SER A 1 106 ? 1.698 -3.524 9.188 1.00 93.12 106 SER A C 1
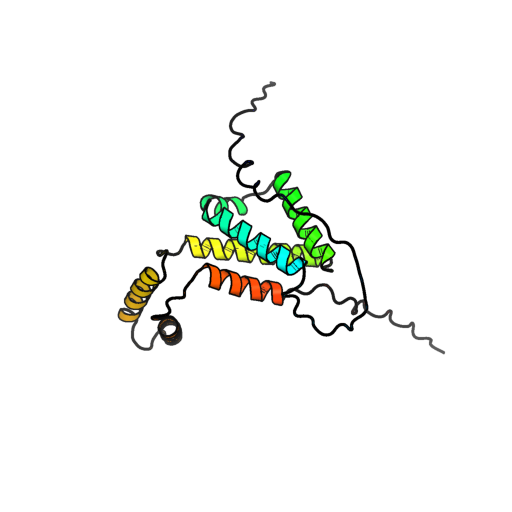ATOM 782 O O . SER A 1 106 ? 2.426 -2.890 8.439 1.00 93.12 106 SER A O 1
ATOM 784 N N . LEU A 1 107 ? 1.231 -4.737 8.870 1.00 96.25 107 LEU A N 1
ATOM 785 C CA . LEU A 1 107 ? 1.585 -5.430 7.627 1.00 96.25 107 LEU A CA 1
ATOM 786 C C . LEU A 1 107 ? 1.142 -4.651 6.381 1.00 96.25 107 LEU A C 1
ATOM 788 O O . LEU A 1 107 ? 1.918 -4.498 5.440 1.00 96.25 107 LEU A O 1
ATOM 792 N N . ILE A 1 108 ? -0.102 -4.162 6.378 1.00 95.56 108 ILE A N 1
ATOM 793 C CA . ILE A 1 108 ? -0.637 -3.378 5.260 1.00 95.56 108 ILE A CA 1
ATOM 794 C C . ILE A 1 108 ? 0.146 -2.069 5.118 1.00 95.56 108 ILE A C 1
ATOM 796 O O . ILE A 1 108 ? 0.520 -1.707 4.007 1.00 95.56 108 ILE A O 1
ATOM 800 N N . ASP A 1 109 ? 0.436 -1.381 6.224 1.00 91.62 109 ASP A N 1
ATOM 801 C CA . ASP A 1 109 ? 1.185 -0.121 6.193 1.00 91.62 109 ASP A CA 1
ATOM 802 C C . ASP A 1 109 ? 2.618 -0.307 5.702 1.00 91.62 109 ASP A C 1
ATOM 804 O O . ASP A 1 109 ? 3.063 0.447 4.840 1.00 91.62 109 ASP A O 1
ATOM 808 N N . SER A 1 110 ? 3.318 -1.342 6.170 1.00 92.81 110 SER A N 1
ATOM 809 C CA . SER A 1 110 ? 4.658 -1.673 5.681 1.00 92.81 110 SER A CA 1
ATOM 810 C C . SER A 1 110 ? 4.670 -1.929 4.174 1.00 92.81 110 SER A C 1
ATOM 812 O O . SER A 1 110 ? 5.579 -1.459 3.493 1.00 92.81 110 SER A O 1
ATOM 814 N N . TYR A 1 111 ? 3.657 -2.621 3.640 1.00 95.94 111 TYR A N 1
ATOM 815 C CA . TYR A 1 111 ? 3.531 -2.820 2.197 1.00 95.94 111 TYR A CA 1
ATOM 816 C C . TYR A 1 111 ? 3.305 -1.502 1.453 1.00 95.94 111 TYR A C 1
ATOM 818 O O . TYR A 1 111 ? 4.015 -1.223 0.493 1.00 95.94 111 TYR A O 1
ATOM 826 N N . VAL A 1 112 ? 2.364 -0.668 1.910 1.00 93.50 112 VAL A N 1
ATOM 827 C CA . VAL A 1 112 ? 2.085 0.631 1.277 1.00 93.50 112 VAL A CA 1
ATOM 828 C C . VAL A 1 112 ? 3.339 1.502 1.247 1.00 93.50 112 VAL A C 1
ATOM 830 O O . VAL A 1 112 ? 3.669 2.061 0.205 1.00 93.50 112 VAL A O 1
ATOM 833 N N . TYR A 1 113 ? 4.054 1.605 2.367 1.00 90.19 113 TYR A N 1
ATOM 834 C CA . TYR A 1 113 ? 5.248 2.443 2.456 1.00 90.19 113 TYR A CA 1
ATOM 835 C C . TYR A 1 113 ? 6.399 1.888 1.618 1.00 90.19 113 TYR A C 1
ATOM 837 O O . TYR A 1 113 ? 7.027 2.648 0.885 1.00 90.19 113 TYR A O 1
ATOM 845 N N . GLY A 1 114 ? 6.642 0.575 1.669 1.00 91.00 114 GLY A N 1
ATOM 846 C CA . GLY A 1 114 ? 7.675 -0.072 0.862 1.00 91.00 114 GLY A CA 1
ATOM 847 C C . GLY A 1 114 ? 7.408 0.049 -0.639 1.00 91.00 114 GLY A C 1
ATOM 848 O O . GLY A 1 114 ? 8.326 0.354 -1.395 1.00 91.00 114 GLY A O 1
ATOM 849 N N . PHE A 1 115 ? 6.152 -0.117 -1.061 1.00 93.44 115 PHE A N 1
ATOM 850 C CA . PHE A 1 115 ? 5.765 0.031 -2.462 1.00 93.44 115 PHE A CA 1
ATOM 851 C C . PHE A 1 115 ? 5.966 1.466 -2.947 1.00 93.44 115 PHE A C 1
ATOM 853 O O . PHE A 1 115 ? 6.600 1.681 -3.973 1.00 93.44 115 PHE A O 1
ATOM 860 N N . VAL A 1 116 ? 5.482 2.458 -2.191 1.00 91.62 116 VAL A N 1
ATOM 861 C CA . VAL A 1 116 ? 5.642 3.868 -2.573 1.00 91.62 116 VAL A CA 1
ATOM 862 C C . VAL A 1 116 ? 7.114 4.274 -2.597 1.00 91.62 116 VAL A C 1
ATOM 864 O O . VAL A 1 116 ? 7.522 5.017 -3.482 1.00 91.62 116 VAL A O 1
ATOM 867 N N . LEU A 1 117 ? 7.930 3.780 -1.662 1.00 89.19 117 LEU A N 1
ATOM 868 C CA . LEU A 1 117 ? 9.368 4.039 -1.673 1.00 89.19 117 LEU A CA 1
ATOM 869 C C . LEU A 1 117 ? 10.031 3.507 -2.950 1.00 89.19 117 LEU A C 1
ATOM 871 O O . LEU A 1 117 ? 10.832 4.221 -3.550 1.00 89.19 117 LEU A O 1
ATOM 875 N N . GLN A 1 118 ? 9.688 2.286 -3.375 1.00 88.00 118 GLN A N 1
ATOM 876 C CA . GLN A 1 118 ? 10.182 1.724 -4.634 1.00 88.00 118 GLN A CA 1
ATOM 877 C C . GLN A 1 118 ? 9.692 2.542 -5.827 1.00 88.00 118 GLN A C 1
ATOM 879 O O . GLN A 1 118 ? 10.516 2.991 -6.613 1.00 88.00 118 GLN A O 1
ATOM 884 N N . GLU A 1 119 ? 8.388 2.815 -5.905 1.00 87.75 119 GLU A N 1
ATOM 885 C CA . GLU A 1 119 ? 7.764 3.599 -6.977 1.00 87.75 119 GLU A CA 1
ATOM 886 C C . GLU A 1 119 ? 8.424 4.975 -7.155 1.00 87.75 119 GLU A C 1
ATOM 888 O O . GLU A 1 119 ? 8.696 5.391 -8.275 1.00 87.75 119 GLU A O 1
ATOM 893 N N . LEU A 1 120 ? 8.732 5.667 -6.055 1.00 86.12 120 LEU A N 1
ATOM 894 C CA . LEU A 1 120 ? 9.396 6.975 -6.078 1.00 86.12 120 LEU A CA 1
ATOM 895 C C . LEU A 1 120 ? 10.896 6.904 -6.398 1.00 86.12 120 LEU A C 1
ATOM 897 O O . LEU A 1 120 ? 11.486 7.928 -6.734 1.00 86.12 120 LEU A O 1
ATOM 901 N N . SER A 1 121 ? 11.516 5.731 -6.256 1.00 84.62 121 SER A N 1
ATOM 902 C CA . SER A 1 121 ? 12.941 5.519 -6.535 1.00 84.62 121 SER A CA 1
ATOM 903 C C . SER A 1 121 ? 13.201 5.061 -7.973 1.00 84.62 121 SER A C 1
ATOM 905 O O . SER A 1 121 ? 14.362 4.977 -8.376 1.00 84.62 121 SER A O 1
ATOM 907 N N . LEU A 1 122 ? 12.155 4.739 -8.744 1.00 80.94 122 LEU A N 1
ATOM 908 C CA . LEU A 1 122 ? 12.305 4.314 -10.132 1.00 80.94 122 LEU A CA 1
ATOM 909 C C . LEU A 1 122 ? 12.765 5.489 -11.012 1.00 80.94 122 LEU A C 1
ATOM 911 O O . LEU A 1 122 ? 12.221 6.589 -10.909 1.00 80.94 122 LEU A O 1
ATOM 915 N N . PRO A 1 123 ? 13.732 5.270 -11.921 1.00 75.38 123 PRO A N 1
ATOM 916 C CA . PRO A 1 123 ? 14.225 6.307 -12.827 1.00 75.38 123 PRO A CA 1
ATOM 917 C C . PRO A 1 123 ? 13.295 6.554 -14.031 1.00 75.38 123 PRO A C 1
ATOM 919 O O . PRO A 1 123 ? 13.698 7.206 -14.989 1.00 75.38 123 PRO A O 1
ATOM 922 N N . PHE A 1 124 ? 12.074 6.020 -14.005 1.00 75.69 124 PHE A N 1
ATOM 923 C CA . PHE A 1 124 ? 11.085 6.114 -15.072 1.00 75.69 124 PHE A CA 1
ATOM 924 C C . PHE A 1 124 ? 9.682 6.255 -14.482 1.00 75.69 124 PHE A C 1
ATOM 926 O O . PHE A 1 124 ? 9.413 5.880 -13.341 1.00 75.69 124 PHE A O 1
ATOM 933 N N . THR A 1 125 ? 8.778 6.794 -15.286 1.00 70.81 125 THR A N 1
ATOM 934 C CA . THR A 1 125 ? 7.393 7.097 -14.910 1.00 70.81 125 THR A CA 1
ATOM 935 C C . THR A 1 125 ? 6.374 6.433 -15.831 1.00 70.81 125 THR A C 1
ATOM 937 O O . THR A 1 125 ? 5.187 6.406 -15.506 1.00 70.81 125 THR A O 1
ATOM 940 N N . THR A 1 126 ? 6.820 5.884 -16.967 1.00 72.50 126 THR A N 1
ATOM 941 C CA . THR A 1 126 ? 5.960 5.243 -17.968 1.00 72.50 126 THR A CA 1
ATOM 942 C C . THR A 1 126 ? 6.478 3.862 -18.369 1.00 72.50 126 THR A C 1
ATOM 944 O O . THR A 1 126 ? 7.676 3.592 -18.295 1.00 72.50 126 THR A O 1
ATOM 947 N N . ALA A 1 127 ? 5.577 3.000 -18.849 1.00 71.00 127 ALA A N 1
ATOM 948 C CA . ALA A 1 127 ? 5.941 1.687 -19.387 1.00 71.00 127 ALA A CA 1
ATOM 949 C C . ALA A 1 127 ? 6.910 1.792 -20.582 1.00 71.00 127 ALA A C 1
ATOM 951 O O . ALA A 1 127 ? 7.846 1.012 -20.683 1.00 71.00 127 ALA A O 1
ATOM 952 N N . ALA A 1 128 ? 6.755 2.814 -21.432 1.00 74.69 128 ALA A N 1
ATOM 953 C CA . ALA A 1 128 ? 7.652 3.038 -22.567 1.00 74.69 128 ALA A CA 1
ATOM 954 C C . ALA A 1 128 ? 9.085 3.407 -22.134 1.00 74.69 128 ALA A C 1
ATOM 956 O O . ALA A 1 128 ? 10.051 2.970 -22.752 1.00 74.69 128 ALA A O 1
ATOM 957 N N . GLU A 1 129 ? 9.240 4.200 -21.069 1.00 77.12 129 GLU A N 1
ATOM 958 C CA . GLU A 1 129 ? 10.558 4.503 -20.494 1.00 77.12 129 GLU A CA 1
ATOM 959 C C . GLU A 1 129 ? 11.194 3.260 -19.856 1.00 77.12 129 GLU A C 1
ATOM 961 O O . GLU A 1 129 ? 12.399 3.047 -20.000 1.00 77.12 129 GLU A O 1
ATOM 966 N N . LEU A 1 130 ? 10.386 2.422 -19.195 1.00 76.62 130 LEU A N 1
ATOM 967 C CA . LEU A 1 130 ? 10.836 1.139 -18.658 1.00 76.62 130 LEU A CA 1
ATOM 968 C C . LEU A 1 130 ? 11.339 0.209 -19.771 1.00 76.62 130 LEU A C 1
ATOM 970 O O . LEU A 1 130 ? 12.439 -0.323 -19.639 1.00 76.62 130 LEU A O 1
ATOM 974 N N . ASP A 1 131 ? 10.594 0.062 -20.869 1.00 76.94 131 ASP A N 1
ATOM 975 C CA . ASP A 1 131 ? 10.985 -0.781 -22.008 1.00 76.94 131 ASP A CA 1
ATOM 976 C C . ASP A 1 131 ? 12.357 -0.370 -22.567 1.00 76.94 131 ASP A C 1
ATOM 978 O O . ASP A 1 131 ? 13.231 -1.213 -22.764 1.00 76.94 131 ASP A O 1
ATOM 982 N N . VAL A 1 132 ? 12.602 0.936 -22.734 1.00 80.75 132 VAL A N 1
ATOM 983 C CA . VAL A 1 132 ? 13.898 1.453 -23.212 1.00 80.75 132 VAL A CA 1
ATOM 984 C C . VAL A 1 132 ? 15.045 1.089 -22.261 1.00 80.75 132 VAL A C 1
ATOM 986 O O . VAL A 1 132 ? 16.132 0.722 -22.719 1.00 80.75 132 VAL A O 1
ATOM 989 N N . ILE A 1 133 ? 14.822 1.184 -20.947 1.00 78.75 133 ILE A N 1
ATOM 990 C CA . ILE A 1 133 ? 15.824 0.840 -19.926 1.00 78.75 133 ILE A CA 1
ATOM 991 C C . ILE A 1 133 ? 16.093 -0.668 -19.921 1.00 78.75 133 ILE A C 1
ATOM 993 O O . ILE A 1 133 ? 17.253 -1.080 -19.890 1.00 78.75 133 ILE A O 1
ATOM 997 N N . VAL A 1 134 ? 15.041 -1.487 -19.974 1.00 79.06 134 VAL A N 1
ATOM 998 C CA . VAL A 1 134 ? 15.138 -2.953 -19.981 1.00 79.06 134 VAL A CA 1
ATOM 999 C C . VAL A 1 134 ? 15.859 -3.439 -21.236 1.00 79.06 134 VAL A C 1
ATOM 1001 O O . VAL A 1 134 ? 16.801 -4.221 -21.123 1.00 79.06 134 VAL A O 1
ATOM 1004 N N . ASP A 1 135 ? 15.500 -2.925 -22.413 1.00 80.94 135 ASP A N 1
ATOM 1005 C CA . ASP A 1 135 ? 16.174 -3.251 -23.674 1.00 80.94 135 ASP A CA 1
ATOM 1006 C C . ASP A 1 135 ? 17.645 -2.823 -23.665 1.00 80.94 135 ASP A C 1
ATOM 1008 O O . ASP A 1 135 ? 18.509 -3.512 -24.213 1.00 80.94 135 ASP A O 1
ATOM 1012 N N . GLY A 1 136 ? 17.936 -1.667 -23.057 1.00 81.56 136 GLY A N 1
ATOM 1013 C CA . GLY A 1 136 ? 19.293 -1.184 -22.816 1.00 81.56 136 GLY A CA 1
ATOM 1014 C C . GLY A 1 136 ? 20.111 -2.176 -21.999 1.00 81.56 136 GLY A C 1
ATOM 1015 O O . GLY A 1 136 ? 21.152 -2.643 -22.457 1.00 81.56 136 GLY A O 1
ATOM 1016 N N . LEU A 1 137 ? 19.586 -2.543 -20.830 1.00 78.44 137 LEU A N 1
ATOM 1017 C CA . LEU A 1 137 ? 20.218 -3.474 -19.905 1.00 78.44 137 LEU A CA 1
ATOM 1018 C C . LEU A 1 137 ? 20.427 -4.853 -20.544 1.00 78.44 137 LEU A C 1
ATOM 1020 O O . LEU A 1 137 ? 21.527 -5.393 -20.487 1.00 78.44 137 LEU A O 1
ATOM 1024 N N . LEU A 1 138 ? 19.406 -5.415 -21.195 1.00 79.12 138 LEU A N 1
ATOM 1025 C CA . LEU A 1 138 ? 19.491 -6.735 -21.825 1.00 79.12 138 LEU A CA 1
ATOM 1026 C C . LEU A 1 138 ? 20.548 -6.812 -22.933 1.00 79.12 138 LEU A C 1
ATOM 1028 O O . LEU A 1 138 ? 21.152 -7.867 -23.109 1.00 79.12 138 LEU A O 1
ATOM 1032 N N . ARG A 1 139 ? 20.789 -5.718 -23.669 1.00 81.12 139 ARG A N 1
ATOM 1033 C CA . ARG A 1 139 ? 21.853 -5.655 -24.687 1.00 81.12 139 ARG A CA 1
ATOM 1034 C C . ARG A 1 139 ? 23.259 -5.666 -24.091 1.00 81.12 139 ARG A C 1
ATOM 1036 O O . ARG A 1 139 ? 24.188 -6.092 -24.770 1.00 81.12 139 ARG A O 1
ATOM 1043 N N . GLU A 1 140 ? 23.416 -5.180 -22.864 1.00 82.69 140 GLU A N 1
ATOM 1044 C CA . GLU A 1 140 ? 24.709 -5.085 -22.178 1.00 82.69 140 GLU A CA 1
ATOM 1045 C C . GLU A 1 140 ? 25.016 -6.309 -21.303 1.00 82.69 140 GLU A C 1
ATOM 1047 O O . GLU A 1 140 ? 26.177 -6.545 -20.963 1.00 82.69 140 GLU A O 1
ATOM 1052 N N . LEU A 1 141 ? 24.003 -7.109 -20.948 1.00 80.25 141 LEU A N 1
ATOM 1053 C CA . LEU A 1 141 ? 24.189 -8.300 -20.122 1.00 80.25 141 LEU A CA 1
ATOM 1054 C C . LEU A 1 141 ? 24.905 -9.422 -20.899 1.00 80.25 141 LEU A C 1
ATOM 1056 O O . LEU A 1 141 ? 24.476 -9.785 -21.999 1.00 80.25 141 LEU A O 1
ATOM 1060 N N . PRO A 1 142 ? 25.958 -10.037 -20.325 1.00 79.38 142 PRO A N 1
ATOM 1061 C CA . PRO A 1 142 ? 26.583 -11.214 -20.910 1.00 79.38 142 PRO A CA 1
ATOM 1062 C C . PRO A 1 142 ? 25.569 -12.349 -21.083 1.00 79.38 142 PRO A C 1
ATOM 1064 O O . PRO A 1 142 ? 24.818 -12.695 -20.164 1.00 79.38 142 PRO A O 1
ATOM 1067 N N . ALA A 1 143 ? 25.549 -12.943 -22.275 1.00 75.94 143 ALA A N 1
ATOM 1068 C CA . ALA A 1 143 ? 24.631 -14.027 -22.587 1.00 75.94 143 ALA A CA 1
ATOM 1069 C C . ALA A 1 143 ? 24.883 -15.236 -21.670 1.00 75.94 143 ALA A C 1
ATOM 1071 O O . ALA A 1 143 ? 25.974 -15.800 -21.666 1.00 75.94 143 ALA A O 1
ATOM 1072 N N . GLY A 1 144 ? 23.850 -15.658 -20.937 1.00 78.38 144 GLY A N 1
ATOM 1073 C CA . GLY A 1 144 ? 23.876 -16.861 -20.097 1.00 78.38 144 GLY A CA 1
ATOM 1074 C C . GLY A 1 144 ? 24.185 -16.635 -18.614 1.00 78.38 144 GLY A C 1
ATOM 1075 O O . GLY A 1 144 ? 23.906 -17.534 -17.824 1.00 78.38 144 GLY A O 1
ATOM 1076 N N . ASP A 1 145 ? 24.656 -15.451 -18.212 1.00 88.69 145 ASP A N 1
ATOM 1077 C CA . ASP A 1 145 ? 25.016 -15.179 -16.809 1.00 88.69 145 ASP A CA 1
ATOM 1078 C C . ASP A 1 145 ? 23.789 -14.900 -15.922 1.00 88.69 145 ASP A C 1
ATOM 1080 O O . ASP A 1 145 ? 23.804 -15.161 -14.717 1.00 88.69 145 ASP A O 1
ATOM 1084 N N . TYR A 1 146 ? 22.696 -14.407 -16.519 1.00 86.56 146 TYR A N 1
ATOM 1085 C CA . TYR A 1 146 ? 21.492 -13.977 -15.798 1.00 86.56 146 TYR A CA 1
ATOM 1086 C C . TYR A 1 146 ? 20.193 -14.545 -16.390 1.00 86.56 146 TYR A C 1
ATOM 1088 O O . TYR A 1 146 ? 19.297 -13.784 -16.769 1.00 86.56 146 TYR A O 1
ATOM 1096 N N . PRO A 1 147 ? 20.037 -15.881 -16.445 1.00 87.19 147 PRO A N 1
ATOM 1097 C CA . PRO A 1 147 ? 18.940 -16.524 -17.170 1.00 87.19 147 PRO A CA 1
ATOM 1098 C C . PRO A 1 147 ? 17.549 -16.092 -16.683 1.00 87.19 147 PRO A C 1
ATOM 1100 O O . PRO A 1 147 ? 16.670 -15.839 -17.500 1.00 87.19 147 PRO A O 1
ATOM 1103 N N . HIS A 1 148 ? 17.351 -15.929 -15.371 1.00 87.62 148 HIS A N 1
ATOM 1104 C CA . HIS A 1 148 ? 16.057 -15.518 -14.812 1.00 87.62 148 HIS A CA 1
ATOM 1105 C C . HIS A 1 148 ? 15.725 -14.042 -15.062 1.00 87.62 148 HIS A C 1
ATOM 1107 O O . HIS A 1 148 ? 14.557 -13.703 -15.226 1.00 87.62 148 HIS A O 1
ATOM 1113 N N . LEU A 1 149 ? 16.732 -13.160 -15.112 1.00 82.31 149 LEU A N 1
ATOM 1114 C CA . LEU A 1 149 ? 16.502 -11.754 -15.461 1.00 82.31 149 LEU A CA 1
ATOM 1115 C C . LEU A 1 149 ? 16.102 -11.635 -16.928 1.00 82.31 149 LEU A C 1
ATOM 1117 O O . LEU A 1 149 ? 15.154 -10.923 -17.241 1.00 82.31 149 LEU A O 1
ATOM 1121 N N . THR A 1 150 ? 16.776 -12.376 -17.810 1.00 83.75 150 THR A N 1
ATOM 1122 C CA . THR A 1 150 ? 16.419 -12.441 -19.230 1.00 83.75 150 THR A CA 1
ATOM 1123 C C . THR A 1 150 ? 15.019 -13.020 -19.434 1.00 83.75 150 THR A C 1
ATOM 1125 O O . THR A 1 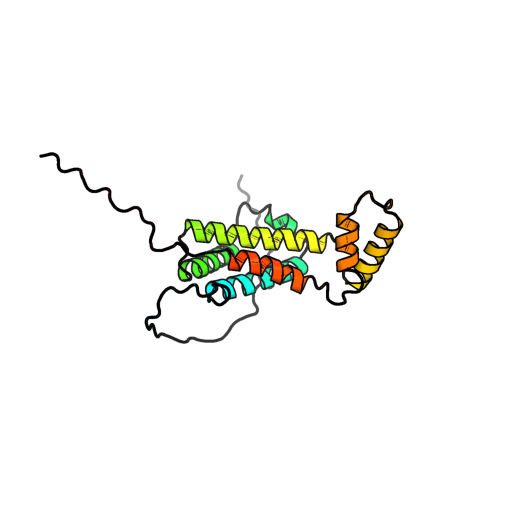150 ? 14.249 -12.470 -20.215 1.00 83.75 150 THR A O 1
ATOM 1128 N N . GLU A 1 151 ? 14.660 -14.086 -18.712 1.00 85.75 151 GLU A N 1
ATOM 1129 C CA . GLU A 1 151 ? 13.328 -14.702 -18.775 1.00 85.75 151 GLU A CA 1
ATOM 1130 C C . GLU A 1 151 ? 12.221 -13.725 -18.356 1.00 85.75 151 GLU A C 1
ATOM 1132 O O . GLU A 1 151 ? 11.241 -13.550 -19.081 1.00 85.75 151 GLU A O 1
ATOM 1137 N N . VAL A 1 152 ? 12.389 -13.045 -17.217 1.00 82.81 152 VAL A N 1
ATOM 1138 C CA . VAL A 1 152 ? 11.414 -12.059 -16.734 1.00 82.81 152 VAL A CA 1
ATOM 1139 C C . VAL A 1 152 ? 11.335 -10.867 -17.682 1.00 82.81 152 VAL A C 1
ATOM 1141 O O . VAL A 1 152 ? 10.239 -10.474 -18.067 1.00 82.81 152 VAL A O 1
ATOM 1144 N N . ALA A 1 153 ? 12.465 -10.316 -18.119 1.00 79.44 153 ALA A N 1
ATOM 1145 C CA . ALA A 1 153 ? 12.465 -9.179 -19.031 1.00 79.44 153 ALA A CA 1
ATOM 1146 C C . ALA A 1 153 ? 11.777 -9.513 -20.366 1.00 79.44 153 ALA A C 1
ATOM 1148 O O . ALA A 1 153 ? 10.973 -8.723 -20.850 1.00 79.44 153 ALA A O 1
ATOM 1149 N N . ALA A 1 154 ? 11.990 -10.716 -20.910 1.00 80.19 154 ALA A N 1
ATOM 1150 C CA . ALA A 1 154 ? 11.279 -11.187 -22.097 1.00 80.19 154 ALA A CA 1
ATOM 1151 C C . ALA A 1 154 ? 9.764 -11.352 -21.864 1.00 80.19 154 ALA A C 1
ATOM 1153 O O . ALA A 1 154 ? 8.977 -11.091 -22.770 1.00 80.19 154 ALA A O 1
ATOM 1154 N N . ALA A 1 155 ? 9.340 -11.762 -20.663 1.00 81.31 155 ALA A N 1
ATOM 1155 C CA . ALA A 1 155 ? 7.922 -11.889 -20.315 1.00 81.31 155 ALA A CA 1
ATOM 1156 C C . ALA A 1 155 ? 7.209 -10.532 -20.150 1.00 81.31 155 ALA A C 1
ATOM 1158 O O . ALA A 1 155 ? 5.989 -10.454 -20.328 1.00 81.31 155 ALA A O 1
ATOM 1159 N N . TYR A 1 156 ? 7.957 -9.481 -19.803 1.00 73.00 156 TYR A N 1
ATOM 1160 C CA . TYR A 1 156 ? 7.451 -8.116 -19.648 1.00 73.00 156 TYR A CA 1
ATOM 1161 C C . TYR A 1 156 ? 7.614 -7.257 -20.915 1.00 73.00 156 TYR A C 1
ATOM 1163 O O . TYR A 1 156 ? 6.879 -6.285 -21.070 1.00 73.00 156 TYR A O 1
ATOM 1171 N N . ALA A 1 157 ? 8.502 -7.626 -21.843 1.00 71.00 157 ALA A N 1
ATOM 1172 C CA . ALA A 1 157 ? 8.742 -6.883 -23.079 1.00 71.00 157 ALA A CA 1
ATOM 1173 C C . ALA A 1 157 ? 7.469 -6.730 -23.932 1.00 71.00 157 ALA A C 1
ATOM 1175 O O . ALA A 1 157 ? 6.781 -7.705 -24.248 1.00 71.00 157 ALA A O 1
ATOM 1176 N N . GLY A 1 158 ? 7.162 -5.492 -24.334 1.00 65.31 158 GLY A N 1
ATOM 1177 C CA . GLY A 1 158 ? 6.025 -5.185 -25.207 1.00 65.31 158 GLY A CA 1
ATOM 1178 C C . GLY A 1 158 ? 4.655 -5.320 -24.536 1.00 65.31 158 GLY A C 1
ATOM 1179 O O . GLY A 1 158 ? 3.633 -5.303 -25.228 1.00 65.31 158 GLY A O 1
ATOM 1180 N N . ARG A 1 159 ? 4.612 -5.452 -23.204 1.00 67.00 159 ARG A N 1
ATOM 1181 C CA . ARG A 1 159 ? 3.372 -5.403 -22.431 1.00 67.00 159 ARG A CA 1
ATOM 1182 C C . ARG A 1 159 ? 2.957 -3.944 -22.207 1.00 67.00 159 ARG A C 1
ATOM 1184 O O . ARG A 1 159 ? 3.613 -3.234 -21.451 1.00 67.00 159 ARG A O 1
ATOM 1191 N N . PRO A 1 160 ? 1.843 -3.481 -22.804 1.00 57.56 160 PRO A N 1
ATOM 1192 C CA . PRO A 1 160 ? 1.404 -2.090 -22.674 1.00 57.56 160 PRO A CA 1
ATOM 1193 C C . PRO A 1 160 ? 0.842 -1.762 -21.279 1.00 57.56 160 PRO A C 1
ATOM 1195 O O . PRO A 1 160 ? 0.475 -0.618 -21.023 1.00 57.56 160 PRO A O 1
ATOM 1198 N N . ASP A 1 161 ? 0.724 -2.762 -20.399 1.00 56.72 161 ASP A N 1
ATOM 1199 C CA . ASP A 1 161 ? -0.034 -2.735 -19.150 1.00 56.72 161 ASP A CA 1
ATOM 1200 C C . ASP A 1 161 ? 0.830 -2.765 -17.881 1.00 56.72 161 ASP A C 1
ATOM 1202 O O . ASP A 1 161 ? 0.301 -3.086 -16.816 1.00 56.72 161 ASP A O 1
ATOM 1206 N N . HIS A 1 162 ? 2.122 -2.408 -17.940 1.00 60.38 162 HIS A N 1
ATOM 1207 C CA . HIS A 1 162 ? 2.901 -2.195 -16.712 1.00 60.38 162 HIS A CA 1
ATOM 1208 C C . HIS A 1 162 ? 2.467 -0.897 -16.014 1.00 60.38 162 HIS A C 1
ATOM 1210 O O . HIS A 1 162 ? 3.098 0.156 -16.106 1.00 60.38 162 HIS A O 1
ATOM 1216 N N . ASP A 1 163 ? 1.319 -0.985 -15.354 1.00 74.56 163 ASP A N 1
ATOM 1217 C CA . ASP A 1 163 ? 0.709 0.060 -14.556 1.00 74.56 163 ASP A CA 1
ATOM 1218 C C . ASP A 1 163 ? 1.055 -0.185 -13.084 1.00 74.56 163 ASP A C 1
ATOM 1220 O O . ASP A 1 163 ? 0.680 -1.204 -12.496 1.00 74.56 163 ASP A O 1
ATOM 1224 N N . GLY A 1 164 ? 1.757 0.768 -12.465 1.00 77.31 164 GLY A N 1
ATOM 1225 C CA . GLY A 1 164 ? 2.073 0.717 -11.038 1.00 77.31 164 GLY A CA 1
ATOM 1226 C C . GLY A 1 164 ? 0.824 0.602 -10.157 1.00 77.31 164 GLY A C 1
ATOM 1227 O O . GLY A 1 164 ? 0.903 0.091 -9.040 1.00 77.31 164 GLY A O 1
ATOM 1228 N N . ASP A 1 165 ? -0.346 1.020 -10.650 1.00 85.38 165 ASP A N 1
ATOM 1229 C CA . ASP A 1 165 ? -1.615 0.813 -9.956 1.00 85.38 165 ASP A CA 1
ATOM 1230 C C . ASP A 1 165 ? -2.038 -0.667 -9.960 1.00 85.38 165 ASP A C 1
ATOM 1232 O O . ASP A 1 165 ? -2.482 -1.175 -8.927 1.00 85.38 165 ASP A O 1
ATOM 1236 N N . ALA A 1 166 ? -1.843 -1.386 -11.070 1.00 86.00 166 ALA A N 1
ATOM 1237 C CA . ALA A 1 166 ? -2.146 -2.813 -11.167 1.00 86.00 166 ALA A CA 1
ATOM 1238 C C . ALA A 1 166 ? -1.207 -3.657 -10.290 1.00 86.00 166 ALA A C 1
ATOM 1240 O O . ALA A 1 166 ? -1.671 -4.540 -9.565 1.00 86.00 166 ALA A O 1
ATOM 1241 N N . GLU A 1 167 ? 0.091 -3.342 -10.289 1.00 88.06 167 GLU A N 1
ATOM 1242 C CA . GLU A 1 167 ? 1.089 -4.015 -9.444 1.00 88.06 167 GLU A CA 1
ATOM 1243 C C . GLU A 1 167 ? 0.822 -3.783 -7.946 1.00 88.06 167 GLU A C 1
ATOM 1245 O O . GLU A 1 167 ? 0.896 -4.710 -7.127 1.00 88.06 167 GLU A O 1
ATOM 1250 N N . PHE A 1 168 ? 0.428 -2.558 -7.577 1.00 93.25 168 PHE A N 1
ATOM 1251 C CA . PHE A 1 168 ? 0.028 -2.232 -6.209 1.00 93.25 168 PHE A CA 1
ATOM 1252 C C . PHE A 1 168 ? -1.213 -3.019 -5.767 1.00 93.25 168 PHE A C 1
ATOM 1254 O O . PHE A 1 168 ? -1.239 -3.613 -4.685 1.00 93.25 168 PHE A O 1
ATOM 1261 N N . GLU A 1 169 ? -2.260 -3.042 -6.594 1.00 93.25 169 GLU A N 1
ATOM 1262 C CA . GLU A 1 169 ? -3.495 -3.764 -6.273 1.00 93.25 169 GLU A CA 1
ATOM 1263 C C . GLU A 1 169 ? -3.281 -5.280 -6.224 1.00 93.25 169 GLU A C 1
ATOM 1265 O O . GLU A 1 169 ? -3.879 -5.958 -5.381 1.00 93.25 169 GLU A O 1
ATOM 1270 N N . PHE A 1 170 ? -2.397 -5.820 -7.067 1.00 93.19 170 PHE A N 1
ATOM 1271 C CA . PHE A 1 170 ? -2.023 -7.229 -7.032 1.00 93.19 170 PHE A CA 1
ATOM 1272 C C . PHE A 1 170 ? -1.399 -7.608 -5.681 1.00 93.19 170 PHE A C 1
ATOM 1274 O O . PHE A 1 170 ? -1.928 -8.479 -4.979 1.00 93.19 170 PHE A O 1
ATOM 1281 N N . GLY A 1 171 ? -0.327 -6.924 -5.265 1.00 94.50 171 GLY A N 1
ATOM 1282 C CA . GLY A 1 171 ? 0.353 -7.229 -4.003 1.00 94.50 171 GLY A CA 1
ATOM 1283 C C . GLY A 1 171 ? -0.530 -6.978 -2.776 1.00 94.50 171 GLY A C 1
ATOM 1284 O O . GLY A 1 171 ? -0.617 -7.826 -1.880 1.00 94.50 171 GLY A O 1
ATOM 1285 N N . LEU A 1 172 ? -1.278 -5.870 -2.760 1.00 96.69 172 LEU A N 1
ATOM 1286 C CA . LEU A 1 172 ? -2.251 -5.587 -1.704 1.00 96.69 172 LEU A CA 1
ATOM 1287 C C . LEU A 1 172 ? -3.351 -6.657 -1.641 1.00 96.69 172 LEU A C 1
ATOM 1289 O O . LEU A 1 172 ? -3.765 -7.082 -0.556 1.00 96.69 172 LEU A O 1
ATOM 1293 N N . GLY A 1 173 ? -3.820 -7.110 -2.804 1.00 95.44 173 GLY A N 1
ATOM 1294 C CA . GLY A 1 173 ? -4.806 -8.172 -2.945 1.00 95.44 173 GLY A CA 1
ATOM 1295 C C . GLY A 1 173 ? -4.340 -9.487 -2.324 1.00 95.44 173 GLY A C 1
ATOM 1296 O O . GLY A 1 173 ? -5.122 -10.121 -1.607 1.00 95.44 173 GLY A O 1
ATOM 1297 N N . LEU A 1 174 ? -3.073 -9.859 -2.533 1.00 96.38 174 LEU A N 1
ATOM 1298 C CA . LEU A 1 174 ? -2.455 -11.034 -1.911 1.00 96.38 174 LEU A CA 1
ATOM 1299 C C . LEU A 1 174 ? -2.418 -10.909 -0.384 1.00 96.38 174 LEU A C 1
ATOM 1301 O O . LEU A 1 174 ? -2.873 -11.816 0.317 1.00 96.38 174 LEU A O 1
ATOM 1305 N N . ILE A 1 175 ? -1.954 -9.768 0.135 1.00 96.12 175 ILE A N 1
ATOM 1306 C CA . ILE A 1 175 ? -1.863 -9.514 1.581 1.00 96.12 175 ILE A CA 1
ATOM 1307 C C . ILE A 1 175 ? -3.246 -9.606 2.231 1.00 96.12 175 ILE A C 1
ATOM 1309 O O . ILE A 1 175 ? -3.448 -10.359 3.185 1.00 96.12 175 ILE A O 1
ATOM 1313 N N . ILE A 1 176 ? -4.232 -8.888 1.691 1.00 95.06 176 ILE A N 1
ATOM 1314 C CA . ILE A 1 176 ? -5.598 -8.886 2.226 1.00 95.06 176 ILE A CA 1
ATOM 1315 C C . ILE A 1 176 ? -6.246 -10.272 2.106 1.00 95.06 176 ILE A C 1
ATOM 1317 O O . ILE A 1 176 ? -6.973 -10.687 3.006 1.00 95.06 176 ILE A O 1
ATOM 1321 N N . GLY A 1 177 ? -5.989 -11.009 1.021 1.00 93.38 177 GLY A N 1
ATOM 1322 C CA . GLY A 1 177 ? -6.508 -12.366 0.829 1.00 93.38 177 GLY A CA 1
ATOM 1323 C C . GLY A 1 177 ? -5.933 -13.397 1.810 1.00 93.38 177 GLY A C 1
ATOM 1324 O O . GLY A 1 177 ? -6.628 -14.359 2.176 1.00 93.38 177 GLY A O 1
ATOM 1325 N N . ALA A 1 178 ? -4.688 -13.187 2.247 1.00 93.44 178 ALA A N 1
ATOM 1326 C CA . ALA A 1 178 ? -4.001 -14.017 3.232 1.00 93.44 178 ALA A CA 1
ATOM 1327 C C . ALA A 1 178 ? -4.434 -13.708 4.673 1.00 93.44 178 ALA A C 1
ATOM 1329 O O . ALA A 1 178 ? -4.457 -14.610 5.511 1.00 93.44 178 ALA A O 1
ATOM 1330 N N . LEU A 1 179 ? -4.820 -12.464 4.971 1.00 93.31 179 LEU A N 1
ATOM 1331 C CA . LEU A 1 179 ? -5.302 -12.078 6.294 1.00 93.31 179 LEU A CA 1
ATOM 1332 C C . LEU A 1 179 ? -6.618 -12.787 6.642 1.00 93.31 179 LEU A C 1
ATOM 1334 O O . LEU A 1 179 ? -7.611 -12.736 5.911 1.00 93.31 179 LEU A O 1
ATOM 1338 N N . ARG A 1 180 ? -6.629 -13.432 7.811 1.00 88.62 180 ARG A N 1
ATOM 1339 C CA . ARG A 1 180 ? -7.792 -14.140 8.345 1.00 88.62 180 ARG A CA 1
ATOM 1340 C C . ARG A 1 180 ? -8.142 -13.607 9.735 1.00 88.62 180 ARG A C 1
ATOM 1342 O O . ARG A 1 180 ? -7.239 -13.473 10.567 1.00 88.62 180 ARG A O 1
ATOM 1349 N N . PRO A 1 181 ? -9.431 -13.318 9.997 1.00 86.31 181 PRO A N 1
ATOM 1350 C CA . PRO A 1 181 ? -9.936 -13.182 11.357 1.00 86.31 181 PRO A CA 1
ATOM 1351 C C . PRO A 1 181 ? -9.580 -14.419 12.185 1.00 86.31 181 PRO A C 1
ATOM 1353 O O . PRO A 1 181 ? -9.262 -15.475 11.639 1.00 86.31 181 PRO A O 1
ATOM 1356 N N . ASP A 1 182 ? -9.624 -14.305 13.506 1.00 84.38 182 ASP A N 1
ATOM 1357 C CA . ASP A 1 182 ? -9.353 -15.456 14.362 1.00 84.38 182 ASP A CA 1
ATOM 1358 C C . ASP A 1 182 ? -10.411 -16.532 14.133 1.00 84.38 182 ASP A C 1
ATOM 1360 O O . ASP A 1 182 ? -11.607 -16.249 14.199 1.00 84.38 182 ASP A O 1
ATOM 1364 N N . ASP A 1 183 ? -9.967 -17.762 13.850 1.00 65.06 183 ASP A N 1
ATOM 1365 C CA . ASP A 1 183 ? -10.848 -18.921 13.861 1.00 65.06 183 ASP A CA 1
ATOM 1366 C C . ASP A 1 183 ? -11.468 -18.991 15.258 1.00 65.06 183 ASP A C 1
ATOM 1368 O O . ASP A 1 183 ? -10.798 -19.323 16.242 1.00 65.06 183 ASP A O 1
ATOM 1372 N N . ALA A 1 184 ? -12.754 -18.664 15.355 1.00 51.12 184 ALA A N 1
ATOM 1373 C CA . ALA A 1 184 ? -13.558 -18.922 16.537 1.00 51.12 184 ALA A CA 1
ATOM 1374 C C . ALA A 1 184 ? -13.698 -20.447 16.693 1.00 51.12 184 ALA A C 1
ATOM 1376 O O . ALA A 1 184 ? -14.712 -21.024 16.317 1.00 51.12 184 ALA A O 1
ATOM 1377 N N . GLY A 1 185 ? -12.642 -21.134 17.140 1.00 45.91 185 GLY A N 1
ATOM 1378 C CA . GLY A 1 185 ? -12.652 -22.599 17.152 1.00 45.91 185 GLY A CA 1
ATOM 1379 C C . GLY A 1 185 ? -11.392 -23.343 17.589 1.00 45.91 185 GLY A C 1
ATOM 1380 O O . GLY A 1 185 ? -11.431 -24.566 17.626 1.00 45.91 185 GLY A O 1
ATOM 1381 N N . ARG A 1 186 ? -10.286 -22.680 17.953 1.00 42.62 186 ARG A N 1
ATOM 1382 C CA . ARG A 1 186 ? -9.146 -23.357 18.615 1.00 42.62 186 ARG A CA 1
ATOM 1383 C C . ARG A 1 186 ? -8.732 -22.679 19.916 1.00 42.62 186 ARG A C 1
ATOM 1385 O O . ARG A 1 186 ? -7.550 -22.570 20.221 1.00 42.62 186 ARG A O 1
ATOM 1392 N N . ALA A 1 187 ? -9.714 -22.231 20.696 1.00 44.56 187 ALA A N 1
ATOM 1393 C CA . ALA A 1 187 ? -9.503 -22.173 22.134 1.00 44.56 187 ALA A CA 1
ATOM 1394 C C . ALA A 1 187 ? -9.409 -23.629 22.606 1.00 44.56 187 ALA A C 1
ATOM 1396 O O . ALA A 1 187 ? -10.379 -24.379 22.520 1.00 44.56 187 ALA A O 1
ATOM 1397 N N . SER A 1 188 ? -8.197 -24.031 22.975 1.00 46.12 188 SER A N 1
ATOM 1398 C CA . SER A 1 188 ? -7.830 -25.327 23.528 1.00 46.12 188 SER A CA 1
ATOM 1399 C C . SER A 1 188 ? -8.916 -25.852 24.466 1.00 46.12 188 SER A C 1
ATOM 1401 O O . SER A 1 188 ? -9.275 -25.187 25.437 1.00 46.12 188 SER A O 1
ATOM 1403 N N . ALA A 1 189 ? -9.455 -27.029 24.147 1.00 44.62 189 ALA A N 1
ATOM 1404 C CA . ALA A 1 189 ? -10.393 -27.732 25.007 1.00 44.62 189 ALA A CA 1
ATOM 1405 C C . ALA A 1 189 ? -9.807 -27.845 26.430 1.00 44.62 189 ALA A C 1
ATOM 1407 O O . ALA A 1 189 ? -8.618 -28.154 26.556 1.00 44.62 189 ALA A O 1
ATOM 1408 N N . PRO A 1 190 ? -10.593 -27.606 27.495 1.00 44.41 190 PRO A N 1
ATOM 1409 C CA . PRO A 1 190 ? -10.137 -27.898 28.845 1.00 44.41 190 PRO A CA 1
ATOM 1410 C C . PRO A 1 190 ? -9.841 -29.398 28.932 1.00 44.41 190 PRO A C 1
ATOM 1412 O O . PRO A 1 190 ? -10.720 -30.229 28.695 1.00 44.41 190 PRO A O 1
ATOM 1415 N N . SER A 1 191 ? -8.590 -29.744 29.230 1.00 50.59 191 SER A N 1
ATOM 1416 C CA . SER A 1 191 ? -8.172 -31.105 29.549 1.00 50.59 191 SER A CA 1
ATOM 1417 C C . SER A 1 191 ? -9.062 -31.627 30.677 1.00 50.59 191 SER A C 1
ATOM 1419 O O . SER A 1 191 ? -9.097 -31.052 31.766 1.00 50.59 191 SER A O 1
ATOM 1421 N N . GLN A 1 192 ? -9.828 -32.688 30.405 1.00 49.69 192 GLN A N 1
ATOM 1422 C CA . GLN A 1 192 ? -10.627 -33.355 31.431 1.00 49.69 192 GLN A CA 1
ATOM 1423 C C . GLN A 1 192 ? -9.702 -33.821 32.566 1.00 49.69 192 GLN A C 1
ATOM 1425 O O . GLN A 1 192 ? -8.655 -34.407 32.281 1.00 49.69 192 GLN A O 1
ATOM 1430 N N . PRO A 1 193 ? -10.060 -33.599 33.842 1.00 57.06 193 PRO A N 1
ATOM 1431 C CA . PRO A 1 193 ? -9.307 -34.168 34.943 1.00 57.06 193 PRO A CA 1
ATOM 1432 C C . PRO A 1 193 ? -9.462 -35.691 34.917 1.00 57.06 193 PRO A C 1
ATOM 1434 O O . PRO A 1 193 ? -10.576 -36.217 34.971 1.00 57.06 193 PRO A O 1
ATOM 1437 N N . THR A 1 194 ? -8.334 -36.394 34.825 1.00 63.97 194 THR A N 1
ATOM 1438 C CA . THR A 1 194 ? -8.241 -37.848 34.953 1.00 63.97 194 THR A CA 1
ATOM 1439 C C . THR A 1 194 ? -8.869 -38.271 36.280 1.00 63.97 194 THR A C 1
ATOM 1441 O O . THR A 1 194 ? -8.311 -38.030 37.350 1.00 63.97 194 THR A O 1
ATOM 1444 N N . ARG A 1 195 ? -10.054 -38.883 36.224 1.00 52.00 195 ARG A N 1
ATOM 1445 C CA . ARG A 1 195 ? -10.687 -39.519 37.380 1.00 52.00 195 ARG A CA 1
ATOM 1446 C C . ARG A 1 195 ? -9.983 -40.859 37.599 1.00 52.00 195 ARG A C 1
ATOM 1448 O O . ARG A 1 195 ? -10.310 -41.836 36.934 1.00 52.00 195 ARG A O 1
ATOM 1455 N N . LEU A 1 196 ? -8.984 -40.883 38.477 1.00 57.84 196 LEU A N 1
ATOM 1456 C CA . LEU A 1 196 ? -8.421 -42.136 38.977 1.00 57.84 196 LEU A CA 1
ATOM 1457 C C . LEU A 1 196 ? -9.425 -42.759 39.953 1.00 57.84 196 LEU A C 1
ATOM 1459 O O . LEU A 1 196 ? -9.939 -42.076 40.842 1.00 57.84 196 LEU A O 1
ATOM 1463 N N . SER A 1 197 ? -9.748 -44.021 39.675 1.00 66.31 197 SER A N 1
ATOM 1464 C CA . SER A 1 197 ? -10.532 -44.932 40.516 1.00 66.31 197 SER A CA 1
ATOM 1465 C C . SER A 1 197 ? -9.583 -45.753 41.374 1.00 66.31 197 SER A C 1
ATOM 1467 O O . SER A 1 197 ? -8.452 -45.989 40.890 1.00 66.31 197 SER A O 1
#